Protein AF-A0AAD9NNZ4-F1 (afdb_monomer_lite)

Structure (mmCIF, N/CA/C/O backbone):
data_AF-A0AAD9NNZ4-F1
#
_entry.id   AF-A0AAD9NNZ4-F1
#
loop_
_atom_site.group_PDB
_atom_site.id
_atom_site.type_symbol
_atom_site.label_atom_id
_atom_site.label_alt_id
_atom_site.label_comp_id
_atom_site.label_asym_id
_atom_site.label_entity_id
_atom_site.label_seq_id
_atom_site.pdbx_PDB_ins_code
_atom_site.Cartn_x
_atom_site.Cartn_y
_atom_site.Cartn_z
_atom_site.occupancy
_atom_site.B_iso_or_equiv
_atom_site.auth_seq_id
_atom_site.auth_comp_id
_atom_site.auth_asym_id
_atom_site.auth_atom_id
_atom_site.pdbx_PDB_model_num
ATOM 1 N N . MET A 1 1 ? 8.652 -40.054 -2.985 1.00 73.12 1 MET A N 1
ATOM 2 C CA . MET A 1 1 ? 7.452 -39.211 -3.196 1.00 73.12 1 MET A CA 1
ATOM 3 C C . MET A 1 1 ? 6.919 -38.645 -1.887 1.00 73.12 1 MET A C 1
ATOM 5 O O . MET A 1 1 ? 6.799 -37.435 -1.815 1.00 73.12 1 MET A O 1
ATOM 9 N N . ALA A 1 2 ? 6.663 -39.462 -0.856 1.00 79.94 2 ALA A N 1
ATOM 10 C CA . ALA A 1 2 ? 6.171 -38.966 0.438 1.00 79.94 2 ALA A CA 1
ATOM 11 C C . ALA A 1 2 ? 7.120 -37.958 1.122 1.00 79.94 2 ALA A C 1
ATOM 13 O O . ALA A 1 2 ? 6.659 -36.934 1.601 1.00 79.94 2 ALA A O 1
ATOM 14 N N . THR A 1 3 ? 8.437 -38.193 1.089 1.00 86.19 3 THR A N 1
ATOM 15 C CA . THR A 1 3 ? 9.443 -37.267 1.647 1.00 86.19 3 THR A CA 1
ATOM 16 C C . THR A 1 3 ? 9.441 -35.908 0.945 1.00 86.19 3 THR A C 1
ATOM 18 O O . THR A 1 3 ? 9.305 -34.889 1.598 1.00 86.19 3 THR A O 1
ATOM 21 N N . ILE A 1 4 ? 9.447 -35.899 -0.393 1.00 87.94 4 ILE A N 1
ATOM 22 C CA . ILE A 1 4 ? 9.375 -34.669 -1.203 1.00 87.94 4 ILE A CA 1
ATOM 23 C C . ILE A 1 4 ? 8.093 -33.881 -0.902 1.00 87.94 4 ILE A C 1
ATOM 25 O O . ILE A 1 4 ? 8.125 -32.659 -0.824 1.00 87.94 4 ILE A O 1
ATOM 29 N N . PHE A 1 5 ? 6.959 -34.567 -0.738 1.00 89.69 5 PHE A N 1
ATOM 30 C CA . PHE A 1 5 ? 5.699 -33.907 -0.399 1.00 89.69 5 PHE A CA 1
ATOM 31 C C . PHE A 1 5 ? 5.761 -33.238 0.980 1.00 89.69 5 PHE A C 1
ATOM 33 O O . PHE A 1 5 ? 5.349 -32.088 1.117 1.00 89.69 5 PHE A O 1
ATOM 40 N N . VAL A 1 6 ? 6.322 -33.931 1.974 1.00 90.94 6 VAL A N 1
ATOM 41 C CA . VAL A 1 6 ? 6.520 -33.400 3.329 1.00 90.94 6 VAL A CA 1
ATOM 42 C C . VAL A 1 6 ? 7.467 -32.194 3.308 1.00 90.94 6 VAL A C 1
ATOM 44 O O . VAL A 1 6 ? 7.123 -31.153 3.860 1.00 90.94 6 VAL A O 1
ATOM 47 N N . ASP A 1 7 ? 8.588 -32.269 2.588 1.00 89.31 7 ASP A N 1
ATOM 48 C CA . ASP A 1 7 ? 9.547 -31.159 2.465 1.00 89.31 7 ASP A CA 1
ATOM 49 C C . ASP A 1 7 ? 8.919 -29.917 1.806 1.00 89.31 7 ASP A C 1
ATOM 51 O O . ASP A 1 7 ? 9.112 -28.781 2.256 1.00 89.31 7 ASP A O 1
ATOM 55 N N . VAL A 1 8 ? 8.115 -30.119 0.754 1.00 90.25 8 VAL A N 1
ATOM 56 C CA . VAL A 1 8 ? 7.365 -29.036 0.096 1.00 90.25 8 VAL A CA 1
ATOM 57 C C . VAL A 1 8 ? 6.343 -28.432 1.055 1.00 90.25 8 VAL A C 1
ATOM 59 O O . VAL A 1 8 ? 6.230 -27.209 1.131 1.00 90.25 8 VAL A O 1
ATOM 62 N N . GLN A 1 9 ? 5.629 -29.261 1.816 1.00 91.88 9 GLN A N 1
ATOM 63 C CA . GLN A 1 9 ? 4.652 -28.793 2.794 1.00 91.88 9 GLN A CA 1
ATOM 64 C C . GLN A 1 9 ? 5.307 -27.959 3.903 1.00 91.88 9 GLN A C 1
ATOM 66 O O . GLN A 1 9 ? 4.788 -26.889 4.225 1.00 91.88 9 GLN A O 1
ATOM 71 N N . HIS A 1 10 ? 6.447 -28.396 4.445 1.00 90.44 10 HIS A N 1
ATOM 72 C CA . HIS A 1 10 ? 7.208 -27.623 5.432 1.00 90.44 10 HIS A CA 1
ATOM 73 C C . HIS A 1 10 ? 7.656 -26.278 4.858 1.00 90.44 10 HIS A C 1
ATOM 75 O O . HIS A 1 10 ? 7.363 -25.236 5.436 1.00 90.44 10 HIS A O 1
ATOM 81 N N . THR A 1 11 ? 8.227 -26.281 3.651 1.00 88.62 11 THR A N 1
ATOM 82 C CA . THR A 1 11 ? 8.656 -25.044 2.982 1.00 88.62 11 THR A CA 1
ATOM 83 C C . THR A 1 11 ? 7.485 -24.076 2.762 1.00 88.62 11 THR A C 1
ATOM 85 O O . THR A 1 11 ? 7.602 -22.875 3.004 1.00 88.62 11 THR A O 1
ATOM 88 N N . CYS A 1 12 ? 6.331 -24.577 2.309 1.00 90.44 12 CYS A N 1
ATOM 89 C CA . CYS A 1 12 ? 5.128 -23.763 2.129 1.00 90.44 12 CYS A CA 1
ATOM 90 C C . CYS A 1 12 ? 4.601 -23.208 3.458 1.00 90.44 12 CYS A C 1
ATOM 92 O O . CYS A 1 12 ? 4.191 -22.047 3.502 1.00 90.44 12 CYS A O 1
ATOM 94 N N . SER A 1 13 ? 4.631 -24.013 4.522 1.00 92.19 13 SER A N 1
ATOM 95 C CA . SER A 1 13 ? 4.259 -23.595 5.875 1.00 92.19 13 SER A CA 1
ATOM 96 C C . SER A 1 13 ? 5.155 -22.455 6.361 1.00 92.19 13 SER A C 1
ATOM 98 O O . SER A 1 13 ? 4.642 -21.415 6.769 1.00 92.19 13 SER A O 1
ATOM 100 N N . ASP A 1 14 ? 6.475 -22.585 6.235 1.00 89.62 14 ASP A N 1
ATOM 101 C CA . ASP A 1 14 ? 7.428 -21.567 6.694 1.00 89.62 14 ASP A CA 1
ATOM 102 C C . ASP A 1 14 ? 7.249 -20.240 5.943 1.00 89.62 14 ASP A C 1
ATOM 104 O O . ASP A 1 14 ? 7.234 -19.161 6.545 1.00 89.62 14 ASP A O 1
ATOM 108 N N . ILE A 1 15 ? 7.011 -20.308 4.627 1.00 90.75 15 ILE A N 1
ATOM 109 C CA . ILE A 1 15 ? 6.690 -19.132 3.806 1.00 90.75 15 ILE A CA 1
ATOM 110 C C . ILE A 1 15 ? 5.378 -18.486 4.268 1.00 90.75 15 ILE A C 1
ATOM 112 O O . ILE A 1 15 ? 5.309 -17.259 4.382 1.00 90.75 15 ILE A O 1
ATOM 116 N N . ALA A 1 16 ? 4.340 -19.283 4.532 1.00 92.31 16 ALA A N 1
ATOM 117 C CA . ALA A 1 16 ? 3.042 -18.780 4.972 1.00 92.31 16 ALA A CA 1
ATOM 118 C C . ALA A 1 16 ? 3.137 -18.105 6.347 1.00 92.31 16 ALA A C 1
ATOM 120 O O . ALA A 1 16 ? 2.604 -17.007 6.538 1.00 92.31 16 ALA A O 1
ATOM 121 N N . TRP A 1 17 ? 3.872 -18.706 7.282 1.00 93.12 17 TRP A N 1
ATOM 122 C CA . TRP A 1 17 ? 4.124 -18.118 8.591 1.00 93.12 17 TRP A CA 1
ATOM 123 C C . TRP A 1 17 ? 4.924 -16.822 8.497 1.00 93.12 17 TRP A C 1
ATOM 125 O O . TRP A 1 17 ? 4.563 -15.840 9.148 1.00 93.12 17 TRP A O 1
ATOM 135 N N . ARG A 1 18 ? 5.955 -16.770 7.645 1.00 92.19 18 ARG A N 1
ATOM 136 C CA . ARG A 1 18 ? 6.729 -15.543 7.432 1.00 92.19 18 ARG A CA 1
ATOM 137 C C . ARG A 1 18 ? 5.891 -14.436 6.794 1.00 92.19 18 ARG A C 1
ATOM 139 O O . ARG A 1 18 ? 5.959 -13.289 7.232 1.00 92.19 18 ARG A O 1
ATOM 146 N N . PHE A 1 19 ? 5.084 -14.762 5.786 1.00 93.06 19 PHE A N 1
ATOM 147 C CA . PHE A 1 19 ? 4.153 -13.809 5.178 1.00 93.06 19 PHE A CA 1
ATOM 148 C C . PHE A 1 19 ? 3.167 -13.266 6.222 1.00 93.06 19 PHE A C 1
ATOM 150 O O . PHE A 1 19 ? 2.979 -12.053 6.336 1.00 93.06 19 PHE A O 1
ATOM 157 N N . THR A 1 20 ? 2.613 -14.155 7.048 1.00 92.75 20 THR A N 1
ATOM 158 C CA . THR A 1 20 ? 1.708 -13.788 8.141 1.00 92.75 20 THR A CA 1
ATOM 159 C C . THR A 1 20 ? 2.413 -12.873 9.135 1.00 92.75 20 THR A C 1
ATOM 161 O O . THR A 1 20 ? 1.897 -11.803 9.426 1.00 92.75 20 THR A O 1
ATOM 164 N N . GLN A 1 21 ? 3.629 -13.198 9.576 1.00 91.88 21 GLN A N 1
ATOM 165 C CA . GLN A 1 21 ? 4.413 -12.367 10.496 1.00 91.88 21 GLN A CA 1
ATOM 166 C C . GLN A 1 21 ? 4.603 -10.925 9.995 1.00 91.88 21 GLN A C 1
ATOM 168 O O . GLN A 1 21 ? 4.554 -9.983 10.784 1.00 91.88 21 GLN A O 1
ATOM 173 N N . VAL A 1 22 ? 4.822 -10.739 8.690 1.00 91.06 22 VAL A N 1
ATOM 174 C CA . VAL A 1 22 ? 5.043 -9.410 8.094 1.00 91.06 22 VAL A CA 1
ATOM 175 C C . VAL A 1 22 ? 3.749 -8.589 8.008 1.00 91.06 22 VAL A C 1
ATOM 177 O O . VAL A 1 22 ? 3.792 -7.364 8.147 1.00 91.06 22 VAL A O 1
ATOM 180 N N . HIS A 1 23 ? 2.603 -9.234 7.781 1.00 91.81 23 HIS A N 1
ATOM 181 C CA . HIS A 1 23 ? 1.333 -8.547 7.518 1.00 91.81 23 HIS A CA 1
ATOM 182 C C . HIS A 1 23 ? 0.349 -8.541 8.697 1.00 91.81 23 HIS A C 1
ATOM 184 O O . HIS A 1 23 ? -0.548 -7.695 8.706 1.00 91.81 23 HIS A O 1
ATOM 190 N N . ILE A 1 24 ? 0.520 -9.421 9.691 1.00 92.06 24 ILE A N 1
ATOM 191 C CA . ILE A 1 24 ? -0.474 -9.679 10.744 1.00 92.06 24 ILE A CA 1
ATOM 192 C C . ILE A 1 24 ? -0.858 -8.416 11.506 1.00 92.06 24 ILE A C 1
ATOM 194 O O . ILE A 1 24 ? -2.040 -8.130 11.635 1.00 92.06 24 ILE A O 1
ATOM 198 N N . HIS A 1 25 ? 0.120 -7.604 11.904 1.00 90.94 25 HIS A N 1
ATOM 199 C CA . HIS A 1 25 ? -0.129 -6.383 12.662 1.00 90.94 25 HIS A CA 1
ATOM 200 C C . HIS A 1 25 ? -1.050 -5.406 11.907 1.00 90.94 25 HIS A C 1
ATOM 202 O O . HIS A 1 25 ? -2.054 -4.944 12.437 1.00 90.94 25 HIS A O 1
ATOM 208 N N . LYS A 1 26 ? -0.776 -5.162 10.616 1.00 91.06 26 LYS A N 1
ATOM 209 C CA . LYS A 1 26 ? -1.586 -4.264 9.770 1.00 91.06 26 LYS A CA 1
ATOM 210 C C . LYS A 1 26 ? -3.009 -4.788 9.587 1.00 91.06 26 LYS A C 1
ATOM 212 O O . LYS A 1 26 ? -3.953 -4.007 9.587 1.00 91.06 26 LYS A O 1
ATOM 217 N N . VAL A 1 27 ? -3.151 -6.103 9.409 1.00 91.50 27 VAL A N 1
ATOM 218 C CA . VAL A 1 27 ? -4.454 -6.760 9.235 1.00 91.50 27 VAL A CA 1
ATOM 219 C C . VAL A 1 27 ? -5.267 -6.688 10.526 1.00 91.50 27 VAL A C 1
ATOM 221 O O . VAL A 1 27 ? -6.436 -6.317 10.481 1.00 91.50 27 VAL A O 1
ATOM 224 N N . VAL A 1 28 ? -4.651 -6.983 11.672 1.00 92.06 28 VAL A N 1
ATOM 225 C CA . VAL A 1 28 ? -5.314 -6.946 12.982 1.00 92.06 28 VAL A CA 1
ATOM 226 C C . VAL A 1 28 ? -5.743 -5.526 13.335 1.00 92.06 28 VAL A C 1
ATOM 228 O O . VAL A 1 28 ? -6.892 -5.338 13.724 1.00 92.06 28 VAL A O 1
ATOM 231 N N . MET A 1 29 ? -4.893 -4.520 13.112 1.00 89.38 29 MET A N 1
ATOM 232 C CA . MET A 1 29 ? -5.247 -3.120 13.377 1.00 89.38 29 MET A CA 1
ATOM 233 C C . MET A 1 29 ? -6.333 -2.589 12.437 1.00 89.38 29 MET A C 1
ATOM 235 O O . MET A 1 29 ? -7.236 -1.884 12.887 1.00 89.38 29 MET A O 1
ATOM 239 N N . LEU A 1 30 ? -6.319 -2.989 11.160 1.00 89.31 30 LEU A N 1
ATOM 240 C CA . LEU A 1 30 ? -7.395 -2.674 10.217 1.00 89.31 30 LEU A CA 1
ATOM 241 C C . LEU A 1 30 ? -8.731 -3.290 10.661 1.00 89.31 30 LEU A C 1
ATOM 243 O O . LEU A 1 30 ? -9.750 -2.602 10.670 1.00 89.31 30 LEU A O 1
ATOM 247 N N . ILE A 1 31 ? -8.735 -4.570 11.046 1.00 88.06 31 ILE A N 1
ATOM 248 C CA . ILE A 1 31 ? -9.945 -5.260 11.518 1.00 88.06 31 ILE A CA 1
ATOM 249 C C . ILE A 1 31 ? -10.433 -4.646 12.833 1.00 88.06 31 ILE A C 1
ATOM 251 O O . ILE A 1 31 ? -11.621 -4.365 12.957 1.00 88.06 31 ILE A O 1
ATOM 255 N N . ALA A 1 32 ? -9.539 -4.378 13.787 1.00 87.81 32 ALA A N 1
ATOM 256 C CA . ALA A 1 32 ? -9.884 -3.737 15.053 1.00 87.81 32 ALA A CA 1
ATOM 257 C C . ALA A 1 32 ? -10.505 -2.350 14.830 1.00 87.81 32 ALA A C 1
ATOM 259 O O . ALA A 1 32 ? -11.542 -2.043 15.417 1.00 87.81 32 ALA A O 1
ATOM 260 N N . PHE A 1 33 ? -9.932 -1.542 13.930 1.00 86.94 33 PHE A N 1
ATOM 261 C CA . PHE A 1 33 ? -10.510 -0.258 13.539 1.00 86.94 33 PHE A CA 1
ATOM 262 C C . PHE A 1 33 ? -11.911 -0.427 12.941 1.00 86.94 33 PHE A C 1
ATOM 264 O O . PHE A 1 33 ? -12.831 0.253 13.378 1.00 86.94 33 PHE A O 1
ATOM 271 N N . ILE A 1 34 ? -12.108 -1.354 11.996 1.00 83.12 34 ILE A N 1
ATOM 272 C CA . ILE A 1 34 ? -13.428 -1.638 11.403 1.00 83.12 34 ILE A CA 1
ATOM 273 C C . ILE A 1 34 ? -14.435 -2.038 12.484 1.00 83.12 34 ILE A C 1
ATOM 275 O O . ILE A 1 34 ? -15.536 -1.499 12.529 1.00 83.12 34 ILE A O 1
ATOM 279 N N . CYS A 1 35 ? -14.064 -2.958 13.370 1.00 82.44 35 CYS A N 1
ATOM 280 C CA . CYS A 1 35 ? -14.924 -3.440 14.443 1.00 82.44 35 CYS A CA 1
ATOM 281 C C . CYS A 1 35 ? -15.349 -2.310 15.392 1.00 82.44 35 CYS A C 1
ATOM 283 O O . CYS A 1 35 ? -16.544 -2.126 15.614 1.00 82.44 35 CYS A O 1
ATOM 285 N N . PHE A 1 36 ? -14.402 -1.511 15.890 1.00 81.25 36 PHE A N 1
ATOM 286 C CA . PHE A 1 36 ? -14.700 -0.445 16.852 1.00 81.25 36 PHE A CA 1
ATOM 287 C C . PHE A 1 36 ? -15.309 0.804 16.228 1.00 81.25 36 PHE A C 1
ATOM 289 O O . PHE A 1 36 ? -16.126 1.459 16.863 1.00 81.25 36 PHE A O 1
ATOM 296 N N . ALA A 1 37 ? -14.924 1.157 15.004 1.00 76.31 37 ALA A N 1
ATOM 297 C CA . ALA A 1 37 ? -15.468 2.334 14.346 1.00 76.31 37 ALA A CA 1
ATOM 298 C C . ALA A 1 37 ? -16.854 2.059 13.755 1.00 76.31 37 ALA A C 1
ATOM 300 O O . ALA A 1 37 ? -17.708 2.927 13.849 1.00 76.31 37 ALA A O 1
ATOM 301 N N . ILE A 1 38 ? -17.093 0.889 13.144 1.00 73.50 38 ILE A N 1
ATOM 302 C CA . ILE A 1 38 ? -18.301 0.650 12.332 1.00 73.50 38 ILE A CA 1
ATOM 303 C C . ILE A 1 38 ? -19.392 -0.091 13.101 1.00 73.50 38 ILE A C 1
ATOM 305 O O . ILE A 1 38 ? -20.563 0.263 12.971 1.00 73.50 38 ILE A O 1
ATOM 309 N N . TYR A 1 39 ? -19.041 -1.126 13.865 1.00 73.31 39 TYR A N 1
ATOM 310 C CA . TYR A 1 39 ? -20.052 -2.000 14.469 1.00 73.31 39 TYR A CA 1
ATOM 311 C C . TYR A 1 39 ? -20.549 -1.488 15.820 1.00 73.31 39 TYR A C 1
ATOM 313 O O . TYR A 1 39 ? -21.708 -1.711 16.159 1.00 73.31 39 TYR A O 1
ATOM 321 N N . GLU A 1 40 ? -19.706 -0.783 16.575 1.00 67.94 40 GLU A N 1
ATOM 322 C CA . GLU A 1 40 ? -20.040 -0.336 17.927 1.00 67.94 40 GLU A CA 1
ATOM 323 C C . GLU A 1 40 ? -19.592 1.095 18.194 1.00 67.94 40 GLU A C 1
ATOM 325 O O . GLU A 1 40 ? -18.518 1.349 18.737 1.00 67.94 40 GLU A O 1
ATOM 330 N N . VAL A 1 41 ? -20.454 2.059 17.874 1.00 70.19 41 VAL A N 1
ATOM 331 C CA . VAL A 1 41 ? -20.188 3.450 18.247 1.00 70.19 41 VAL A CA 1
ATOM 332 C C . VAL A 1 41 ? -20.532 3.650 19.713 1.00 70.19 41 VAL A C 1
ATOM 334 O O . VAL A 1 41 ? -21.689 3.822 20.092 1.00 70.19 41 VAL A O 1
ATOM 337 N N . SER A 1 42 ? -19.503 3.655 20.549 1.00 74.06 42 SER A N 1
ATOM 338 C CA . SER A 1 42 ? -19.597 4.107 21.930 1.00 74.06 42 SER A CA 1
ATOM 339 C C . SER A 1 42 ? -18.480 5.103 22.218 1.00 74.06 42 SER A C 1
ATOM 341 O O . SER A 1 42 ? -17.424 5.076 21.585 1.00 74.06 42 SER A O 1
ATOM 343 N N . ALA A 1 43 ? -18.687 5.966 23.215 1.00 72.62 43 ALA A N 1
ATOM 344 C CA . ALA A 1 43 ? -17.671 6.931 23.626 1.00 72.62 43 ALA A CA 1
ATOM 345 C C . ALA A 1 43 ? -16.333 6.256 23.988 1.00 72.62 43 ALA A C 1
ATOM 347 O O . ALA A 1 43 ? -15.273 6.835 23.759 1.00 72.62 43 ALA A O 1
ATOM 348 N N . SER A 1 44 ? -16.361 5.022 24.511 1.00 77.31 44 SER A N 1
ATOM 349 C CA . SER A 1 44 ? -15.145 4.261 24.804 1.00 77.31 44 SER A CA 1
ATOM 350 C C . SER A 1 44 ? -14.475 3.741 23.525 1.00 77.31 44 SER A C 1
ATOM 352 O O . SER A 1 44 ? -13.254 3.854 23.399 1.00 77.31 44 SER A O 1
ATOM 354 N N . HIS A 1 45 ? -15.237 3.260 22.536 1.00 79.12 45 HIS A N 1
ATOM 355 C CA . HIS A 1 45 ? -14.680 2.829 21.248 1.00 79.12 45 HIS A CA 1
ATOM 356 C C . HIS A 1 45 ? -14.079 3.995 20.441 1.00 79.12 45 HIS A C 1
ATOM 358 O O . HIS A 1 45 ? -13.038 3.837 19.804 1.00 79.12 45 HIS A O 1
ATOM 364 N N . THR A 1 46 ? -14.638 5.205 20.537 1.00 78.19 46 THR A N 1
ATOM 365 C CA . THR A 1 46 ? -14.042 6.395 19.902 1.00 78.19 46 THR A CA 1
ATOM 366 C C . THR A 1 46 ? -12.642 6.704 20.448 1.00 78.19 46 THR A C 1
ATOM 368 O O . THR A 1 46 ? -11.754 7.085 19.685 1.00 78.19 46 THR A O 1
ATOM 371 N N . VAL A 1 47 ? -12.406 6.497 21.750 1.00 81.00 47 VAL A N 1
ATOM 372 C CA . VAL A 1 47 ? -11.085 6.716 22.366 1.00 81.00 47 VAL A CA 1
ATOM 373 C C . VAL A 1 47 ? -10.052 5.728 21.825 1.00 81.00 47 VAL A C 1
ATOM 375 O O . VAL A 1 47 ? -8.946 6.147 21.483 1.00 81.00 47 VAL A O 1
ATOM 378 N N . ILE A 1 48 ? -10.389 4.439 21.696 1.00 81.50 48 ILE A N 1
ATOM 379 C CA . ILE A 1 48 ? -9.430 3.457 21.162 1.00 81.50 48 ILE A CA 1
ATOM 380 C C . ILE A 1 48 ? -9.154 3.690 19.676 1.00 81.50 48 ILE A C 1
ATOM 382 O O . ILE A 1 48 ? -8.002 3.615 19.256 1.00 81.50 48 ILE A O 1
ATOM 386 N N . VAL A 1 49 ? -10.169 4.070 18.896 1.00 82.12 49 VAL A N 1
ATOM 387 C CA . VAL A 1 49 ? -9.997 4.456 17.489 1.00 82.12 49 VAL A CA 1
ATOM 388 C C . VAL A 1 49 ? -9.047 5.650 17.364 1.00 82.12 49 VAL A C 1
ATOM 390 O O . VAL A 1 49 ? -8.140 5.629 16.532 1.00 82.12 49 VAL A O 1
ATOM 393 N N . LEU A 1 50 ? -9.183 6.655 18.233 1.00 81.44 50 LEU A N 1
ATOM 394 C CA . LEU A 1 50 ? -8.272 7.797 18.268 1.00 81.44 50 LEU A CA 1
ATOM 395 C C . LEU A 1 50 ? -6.832 7.369 18.589 1.00 81.44 50 LEU A C 1
ATOM 397 O O . LEU A 1 50 ? -5.897 7.836 17.939 1.00 81.44 50 LEU A O 1
ATOM 401 N N . VAL A 1 51 ? -6.647 6.464 19.556 1.00 83.12 51 VAL A N 1
ATOM 402 C CA . VAL A 1 51 ? -5.324 5.921 19.906 1.00 83.12 51 VAL A CA 1
ATOM 403 C C . VAL A 1 51 ? -4.706 5.171 18.723 1.00 83.12 51 VAL A C 1
ATOM 405 O O . VAL A 1 51 ? -3.543 5.411 18.394 1.00 83.12 51 VAL A O 1
ATOM 408 N N . LEU A 1 52 ? -5.481 4.322 18.043 1.00 82.62 52 LEU A N 1
ATOM 409 C CA . LEU A 1 52 ? -5.040 3.597 16.848 1.00 82.62 52 LEU A CA 1
ATOM 410 C C . LEU A 1 52 ? -4.592 4.563 15.741 1.00 82.62 52 LEU A C 1
ATOM 412 O O . LEU A 1 52 ? -3.502 4.430 15.191 1.00 82.62 52 LEU A O 1
ATOM 416 N N . VAL A 1 53 ? -5.391 5.583 15.441 1.00 80.94 53 VAL A N 1
ATOM 417 C CA . VAL A 1 53 ? -5.085 6.540 14.367 1.00 80.94 53 VAL A CA 1
ATOM 418 C C . VAL A 1 53 ? -3.875 7.420 14.697 1.00 80.94 53 VAL A C 1
ATOM 420 O O . VAL A 1 53 ? -3.022 7.641 13.836 1.00 80.94 53 VAL A O 1
ATOM 423 N N . LEU A 1 54 ? -3.783 7.924 15.931 1.00 82.12 54 LEU A N 1
ATOM 424 C CA . LEU A 1 54 ? -2.735 8.865 16.341 1.00 82.12 54 LEU A CA 1
ATOM 425 C C . LEU A 1 54 ? -1.376 8.209 16.576 1.00 82.12 54 LEU A C 1
ATOM 427 O O . LEU A 1 54 ? -0.349 8.844 16.333 1.00 82.12 54 LEU A O 1
ATOM 431 N N . PHE A 1 55 ? -1.358 6.980 17.093 1.00 83.50 55 PHE A N 1
ATOM 432 C CA . PHE A 1 55 ? -0.130 6.358 17.585 1.00 83.50 55 PHE A CA 1
ATOM 433 C C . PHE A 1 55 ? 0.313 5.152 16.756 1.00 83.50 55 PHE A C 1
ATOM 435 O O . PHE A 1 55 ? 1.510 5.021 16.502 1.00 83.50 55 PHE A O 1
ATOM 442 N N . ASP A 1 56 ? -0.608 4.297 16.304 1.00 83.00 56 ASP A N 1
ATOM 443 C CA . ASP A 1 56 ? -0.255 3.044 15.620 1.00 83.00 56 ASP A CA 1
ATOM 444 C C . ASP A 1 56 ? 0.290 3.268 14.202 1.00 83.00 56 ASP A C 1
ATOM 446 O O . ASP A 1 56 ? 1.355 2.770 13.821 1.00 83.00 56 ASP A O 1
ATOM 450 N N . LEU A 1 57 ? -0.432 4.073 13.421 1.00 81.56 57 LEU A N 1
ATOM 451 C CA . LEU A 1 57 ? -0.126 4.302 12.012 1.00 81.56 57 LEU A CA 1
ATOM 452 C C . LEU A 1 57 ? 1.159 5.121 11.787 1.00 81.56 57 LEU A C 1
ATOM 454 O O . LEU A 1 57 ? 1.99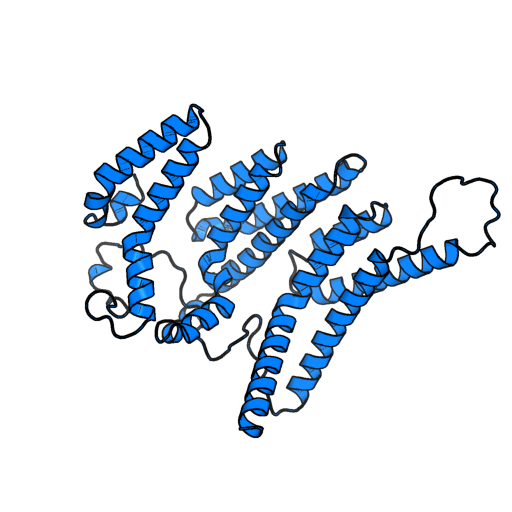0 4.683 10.985 1.00 81.56 57 LEU A O 1
ATOM 458 N N . PRO A 1 58 ? 1.370 6.286 12.436 1.00 81.25 58 PRO A N 1
ATOM 459 C CA . PRO A 1 58 ? 2.545 7.112 12.154 1.00 81.25 58 PRO A CA 1
ATOM 460 C C . PRO A 1 58 ? 3.832 6.598 12.818 1.00 81.25 58 PRO A C 1
ATOM 462 O O . PRO A 1 58 ? 4.920 6.829 12.285 1.00 81.25 58 PRO A O 1
ATOM 465 N N . PHE A 1 59 ? 3.747 5.896 13.955 1.00 84.25 59 PHE A N 1
ATOM 466 C CA . PHE A 1 59 ? 4.922 5.506 14.743 1.00 84.25 59 PHE A CA 1
ATOM 467 C C . PHE A 1 59 ? 5.128 3.989 14.775 1.00 84.25 59 PHE A C 1
ATOM 469 O O . PHE A 1 59 ? 4.757 3.302 15.725 1.00 84.25 59 PHE A O 1
ATOM 476 N N . HIS A 1 60 ? 5.861 3.467 13.787 1.00 81.06 60 HIS A N 1
ATOM 477 C CA . HIS A 1 60 ? 6.155 2.029 13.673 1.00 81.06 60 HIS A CA 1
ATOM 478 C C . HIS A 1 60 ? 6.871 1.432 14.906 1.00 81.06 60 HIS A C 1
ATOM 480 O O . HIS A 1 60 ? 6.771 0.238 15.183 1.00 81.06 60 HIS A O 1
ATOM 486 N N . HIS A 1 61 ? 7.606 2.242 15.672 1.00 83.94 61 HIS A N 1
ATOM 487 C CA . HIS A 1 61 ? 8.257 1.784 16.904 1.00 83.94 61 HIS A CA 1
ATOM 488 C C . HIS A 1 61 ? 7.265 1.497 18.037 1.00 83.94 61 HIS A C 1
ATOM 490 O O . HIS A 1 61 ? 7.551 0.660 18.892 1.00 83.94 61 HIS A O 1
ATOM 496 N N . LEU A 1 62 ? 6.116 2.176 18.042 1.00 84.38 62 LEU A N 1
ATOM 497 C CA . LEU A 1 62 ? 5.128 2.091 19.113 1.00 84.38 62 LEU A CA 1
ATOM 498 C C . LEU A 1 62 ? 4.043 1.039 18.841 1.00 84.38 62 LEU A C 1
ATOM 500 O O . LEU A 1 62 ? 3.368 0.618 19.770 1.00 84.38 62 LEU A O 1
ATOM 504 N N . GLN A 1 63 ? 3.946 0.540 17.608 1.00 86.19 63 GLN A N 1
ATOM 505 C CA . GLN A 1 63 ? 2.974 -0.464 17.153 1.00 86.19 63 GLN A CA 1
ATOM 506 C C . GLN A 1 63 ? 2.787 -1.661 18.097 1.00 86.19 63 GLN A C 1
ATOM 508 O O . GLN A 1 63 ? 1.666 -2.030 18.442 1.00 86.19 63 GLN A O 1
ATOM 513 N N . ARG A 1 64 ? 3.884 -2.240 18.609 1.00 85.50 64 ARG A N 1
ATOM 514 C CA . ARG A 1 64 ? 3.796 -3.353 19.576 1.00 85.50 64 ARG A CA 1
ATOM 515 C C . ARG A 1 64 ? 3.139 -2.930 20.889 1.00 85.50 64 ARG A C 1
ATOM 517 O O . ARG A 1 64 ? 2.319 -3.661 21.431 1.00 85.50 64 ARG A O 1
ATOM 524 N N . ALA A 1 65 ? 3.494 -1.751 21.401 1.00 88.19 65 ALA A N 1
ATOM 525 C CA . ALA A 1 65 ? 2.883 -1.222 22.614 1.00 88.19 65 ALA A CA 1
ATOM 526 C C . ALA A 1 65 ? 1.396 -0.926 22.384 1.00 88.19 65 ALA A C 1
ATOM 528 O O . ALA A 1 65 ? 0.577 -1.245 23.243 1.00 88.19 65 ALA A O 1
ATOM 529 N N . THR A 1 66 ? 1.036 -0.397 21.212 1.00 86.00 66 THR A N 1
ATOM 530 C CA . THR A 1 66 ? -0.358 -0.126 20.850 1.00 86.00 66 THR A CA 1
ATOM 531 C C . THR A 1 66 ? -1.200 -1.401 20.797 1.00 86.00 66 THR A C 1
ATOM 533 O O . THR A 1 66 ? -2.310 -1.394 21.326 1.00 86.00 66 THR A O 1
ATOM 536 N N . SER A 1 67 ? -0.674 -2.512 20.265 1.00 89.31 67 SER A N 1
ATOM 537 C CA . SER A 1 67 ? -1.367 -3.815 20.298 1.00 89.31 67 SER A CA 1
ATOM 538 C C . SER A 1 67 ? -1.640 -4.287 21.733 1.00 89.31 67 SER A C 1
ATOM 540 O O . SER A 1 67 ? -2.772 -4.645 22.064 1.00 89.31 67 SER A O 1
ATOM 542 N N . HIS A 1 68 ? -0.666 -4.169 22.643 1.00 90.56 68 HIS A N 1
ATOM 543 C CA . HIS A 1 68 ? -0.882 -4.499 24.059 1.00 90.56 68 HIS A CA 1
ATOM 544 C C . HIS A 1 68 ? -1.902 -3.580 24.746 1.00 90.56 68 HIS A C 1
ATOM 546 O O . HIS A 1 68 ? -2.734 -4.058 25.518 1.00 90.56 68 HIS A O 1
ATOM 552 N N . VAL A 1 69 ? -1.874 -2.275 24.457 1.00 90.38 69 VAL A N 1
ATOM 553 C CA . VAL A 1 69 ? -2.871 -1.322 24.972 1.00 90.38 69 VAL A CA 1
ATOM 554 C C . VAL A 1 69 ? -4.271 -1.684 24.470 1.00 90.38 69 VAL A C 1
ATOM 556 O O . VAL A 1 69 ? -5.207 -1.714 25.269 1.00 90.38 69 VAL A O 1
ATOM 559 N N . CYS A 1 70 ? -4.415 -2.033 23.188 1.00 88.94 70 CYS A N 1
ATOM 560 C CA . CYS A 1 70 ? -5.684 -2.493 22.620 1.00 88.94 70 CYS A CA 1
ATOM 561 C C . CYS A 1 70 ? -6.173 -3.776 23.295 1.00 88.94 70 CYS A C 1
ATOM 563 O O . CYS A 1 70 ? -7.337 -3.854 23.678 1.00 88.94 70 CYS A O 1
ATOM 565 N N . LEU A 1 71 ? -5.286 -4.750 23.515 1.00 91.06 71 LEU A N 1
ATOM 566 C CA . LEU A 1 71 ? -5.622 -6.003 24.191 1.00 91.06 71 LEU A CA 1
ATOM 567 C C . LEU A 1 71 ? -6.179 -5.763 25.603 1.00 91.06 71 LEU A C 1
ATOM 569 O O . LEU A 1 71 ? -7.227 -6.309 25.956 1.00 91.06 71 LEU A O 1
ATOM 573 N N . ILE A 1 72 ? -5.502 -4.930 26.400 1.00 92.31 72 ILE A N 1
ATOM 574 C CA . ILE A 1 72 ? -5.937 -4.583 27.763 1.00 92.31 72 ILE A CA 1
ATOM 575 C C . ILE A 1 72 ? -7.287 -3.865 27.719 1.00 92.31 72 ILE A C 1
ATOM 577 O O . ILE A 1 72 ? -8.191 -4.195 28.490 1.00 92.31 72 ILE A O 1
ATOM 581 N N . PHE A 1 73 ? -7.445 -2.919 26.794 1.00 90.25 73 PHE A N 1
ATOM 582 C CA . PHE A 1 73 ? -8.669 -2.142 26.654 1.00 90.25 73 PHE A CA 1
ATOM 583 C C . PHE A 1 73 ? -9.873 -3.030 26.305 1.00 90.25 73 PHE A C 1
ATOM 585 O O . PHE A 1 73 ? -10.867 -3.030 27.033 1.00 90.25 73 PHE A O 1
ATOM 592 N N . VAL A 1 74 ? -9.762 -3.861 25.267 1.00 88.56 74 VAL A N 1
ATOM 593 C CA . VAL A 1 74 ? -10.826 -4.792 24.845 1.00 88.56 74 VAL A CA 1
ATOM 594 C C . VAL A 1 74 ? -11.175 -5.777 25.956 1.00 88.56 74 VAL A C 1
ATOM 596 O O . VAL A 1 74 ? -12.351 -5.998 26.240 1.00 88.56 74 VAL A O 1
ATOM 599 N N . SER A 1 75 ? -10.167 -6.306 26.653 1.00 90.25 75 SER A N 1
ATOM 600 C CA . SER A 1 75 ? -10.384 -7.207 27.792 1.00 90.25 75 SER A CA 1
ATOM 601 C C . SER A 1 75 ? -11.184 -6.529 28.908 1.00 90.25 75 SER A C 1
ATOM 603 O O . SER A 1 75 ? -12.102 -7.129 29.470 1.00 90.25 75 SER A O 1
ATOM 605 N N . SER A 1 76 ? -10.882 -5.262 29.209 1.00 89.06 76 SER A N 1
ATOM 606 C CA . SER A 1 76 ? -11.624 -4.500 30.218 1.00 89.06 76 SER A CA 1
ATOM 607 C C . SER A 1 76 ? -13.057 -4.162 29.785 1.00 89.06 76 SER A C 1
ATOM 609 O O . SER A 1 76 ? -13.959 -4.205 30.621 1.00 89.06 76 SER A O 1
ATOM 611 N N . LEU A 1 77 ? -13.300 -3.903 28.493 1.00 84.81 77 LEU A N 1
ATOM 612 C CA . LEU A 1 77 ? -14.647 -3.689 27.952 1.00 84.81 77 LEU A CA 1
ATOM 613 C C . LEU A 1 77 ? -15.512 -4.947 28.025 1.00 84.81 77 LEU A C 1
ATOM 615 O O . LEU A 1 77 ? -16.660 -4.866 28.463 1.00 84.81 77 LEU A O 1
ATOM 619 N N . ILE A 1 78 ? -14.961 -6.105 27.654 1.00 85.00 78 ILE A N 1
ATOM 620 C CA . ILE A 1 78 ? -15.667 -7.387 27.765 1.00 85.00 78 ILE A CA 1
ATOM 621 C C . ILE A 1 78 ? -16.044 -7.640 29.227 1.00 85.00 78 ILE A C 1
ATOM 623 O O . ILE A 1 78 ? -17.205 -7.927 29.523 1.00 85.00 78 ILE A O 1
ATOM 627 N N . LEU A 1 79 ? -15.101 -7.456 30.160 1.00 87.56 79 LEU A N 1
ATOM 628 C CA . LEU A 1 79 ? -15.379 -7.595 31.590 1.00 87.56 79 LEU A CA 1
ATOM 629 C C . LEU A 1 79 ? -16.502 -6.643 32.028 1.00 87.56 79 LEU A C 1
ATOM 631 O O . LEU A 1 79 ? -17.468 -7.084 32.646 1.00 87.56 79 LEU A O 1
ATOM 635 N N . ALA A 1 80 ? -16.424 -5.361 31.666 1.00 84.12 80 ALA A N 1
ATOM 636 C CA . ALA A 1 80 ? -17.439 -4.373 32.023 1.00 84.12 80 ALA A CA 1
ATOM 637 C C . ALA A 1 80 ? -18.835 -4.750 31.494 1.00 84.12 80 ALA A C 1
ATOM 639 O O . ALA A 1 80 ? -19.807 -4.685 32.249 1.00 84.12 80 ALA A O 1
ATOM 640 N N . LYS A 1 81 ? -18.935 -5.208 30.238 1.00 79.88 81 LYS A N 1
ATOM 641 C CA . LYS A 1 81 ? -20.197 -5.675 29.638 1.00 79.88 81 LYS A CA 1
ATOM 642 C C . LYS A 1 81 ? -20.751 -6.912 30.349 1.00 79.88 81 LYS A C 1
ATOM 644 O O . LYS A 1 81 ? -21.940 -6.952 30.646 1.00 79.88 81 LYS A O 1
ATOM 649 N N . THR A 1 82 ? -19.905 -7.888 30.685 1.00 82.25 82 THR A N 1
ATOM 650 C CA . THR A 1 82 ? -20.346 -9.094 31.418 1.00 82.25 82 THR A CA 1
ATOM 651 C C . THR A 1 82 ? -20.804 -8.783 32.845 1.00 82.25 82 THR A C 1
ATOM 653 O O . THR A 1 82 ? -21.793 -9.343 33.309 1.00 82.25 82 THR A O 1
ATOM 656 N N . VAL A 1 83 ? -20.140 -7.850 33.536 1.00 82.00 83 VAL A N 1
ATOM 657 C CA . VAL A 1 83 ? -20.548 -7.397 34.876 1.00 82.00 83 VAL A CA 1
ATOM 658 C C . VAL A 1 83 ? -21.877 -6.647 34.819 1.00 82.00 83 VAL A C 1
ATOM 660 O O . VAL A 1 83 ? -22.715 -6.841 35.697 1.00 82.00 83 VAL A O 1
ATOM 663 N N . TYR A 1 84 ? -22.102 -5.832 33.784 1.00 77.38 84 TYR A N 1
ATOM 664 C CA . TYR A 1 84 ? -23.360 -5.101 33.601 1.00 77.38 84 TYR A CA 1
ATOM 665 C C . TYR A 1 84 ? -24.578 -6.030 33.463 1.00 77.38 84 TYR A C 1
ATOM 667 O O . TYR A 1 84 ? -25.672 -5.674 33.888 1.00 77.38 84 TYR A O 1
ATOM 675 N N . GLN A 1 85 ? -24.390 -7.241 32.931 1.00 74.69 85 GLN A N 1
ATOM 676 C CA . GLN A 1 85 ? -25.451 -8.246 32.795 1.00 74.69 85 GLN A CA 1
ATOM 677 C C . GLN A 1 85 ? -25.834 -8.935 34.117 1.00 74.69 85 GLN A C 1
ATOM 679 O O . GLN A 1 85 ? -26.834 -9.655 34.168 1.00 74.69 85 GLN A O 1
ATOM 684 N N . LEU A 1 86 ? -25.073 -8.743 35.201 1.00 74.38 86 LEU A N 1
ATOM 685 C CA . LEU A 1 86 ? -25.442 -9.287 36.506 1.00 74.38 86 LEU A CA 1
ATOM 686 C C . LEU A 1 86 ? -26.712 -8.588 37.013 1.00 74.38 86 LEU A C 1
ATOM 688 O O . LEU A 1 86 ? -26.746 -7.369 37.175 1.00 74.38 86 LEU A O 1
ATOM 692 N N . GLN A 1 87 ? -27.732 -9.378 37.361 1.00 62.00 87 GLN A N 1
ATOM 693 C CA . GLN A 1 87 ? -29.058 -8.945 37.847 1.00 62.00 87 GLN A CA 1
ATOM 694 C C . GLN A 1 87 ? -29.054 -8.132 39.167 1.00 62.00 87 GLN A C 1
ATOM 696 O O . GLN A 1 87 ? -30.099 -7.899 39.771 1.00 62.00 87 GLN A O 1
ATOM 701 N N . ILE A 1 88 ? -27.888 -7.685 39.639 1.00 63.97 88 ILE A N 1
ATOM 702 C CA . ILE A 1 88 ? -27.729 -6.796 40.795 1.00 63.97 88 ILE A CA 1
ATOM 703 C C . ILE A 1 88 ? -28.253 -5.383 40.461 1.00 63.97 88 ILE A C 1
ATOM 705 O O . ILE A 1 88 ? -28.722 -4.668 41.349 1.00 63.97 88 ILE A O 1
ATOM 709 N N . ILE A 1 89 ? -28.249 -4.991 39.181 1.00 60.53 89 ILE A N 1
ATOM 710 C CA . ILE A 1 89 ? -28.787 -3.709 38.703 1.00 60.53 89 ILE A CA 1
ATOM 711 C C . ILE A 1 89 ? -30.263 -3.907 38.320 1.00 60.53 89 ILE A C 1
ATOM 713 O O . ILE A 1 89 ? -30.612 -4.211 37.186 1.00 60.53 89 ILE A O 1
ATOM 717 N N . ARG A 1 90 ? -31.135 -3.789 39.325 1.00 54.31 90 ARG A N 1
ATOM 718 C CA . ARG A 1 90 ? -32.595 -3.973 39.254 1.00 54.31 90 ARG A CA 1
ATOM 719 C C . ARG A 1 90 ? -33.246 -3.132 38.137 1.00 54.31 90 ARG A C 1
ATOM 721 O O . ARG A 1 90 ? -33.034 -1.923 38.062 1.00 54.31 90 ARG A O 1
ATOM 728 N N . GLU A 1 91 ? -34.089 -3.784 37.334 1.00 58.62 91 GLU A N 1
ATOM 729 C CA . GLU A 1 91 ? -34.801 -3.300 36.133 1.00 58.62 91 GLU A CA 1
ATOM 730 C C . GLU A 1 91 ? -35.830 -2.175 36.385 1.00 58.62 91 GLU A C 1
ATOM 732 O O . GLU A 1 91 ? -37.033 -2.341 36.200 1.00 58.62 91 GLU A O 1
ATOM 737 N N . GLY A 1 92 ? -35.374 -1.009 36.846 1.00 50.59 92 GLY A N 1
ATOM 738 C CA . GLY A 1 92 ? -36.251 0.131 37.131 1.00 50.59 92 GLY A CA 1
ATOM 739 C C . GLY A 1 92 ? -36.201 1.294 36.140 1.00 50.59 92 GLY A C 1
ATOM 740 O O . GLY A 1 92 ? -37.083 2.145 36.207 1.00 50.59 92 GLY A O 1
ATOM 741 N N . PHE A 1 93 ? -35.190 1.404 35.265 1.00 47.12 93 PHE A N 1
ATOM 742 C CA . PHE A 1 93 ? -34.987 2.673 34.540 1.00 47.12 93 PHE A CA 1
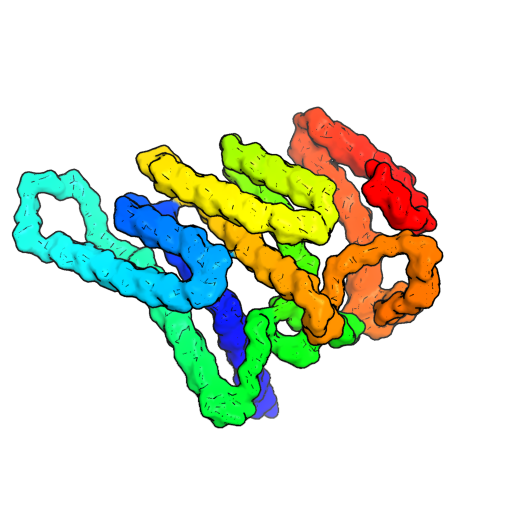ATOM 743 C C . PHE A 1 93 ? -34.396 2.612 33.122 1.00 47.12 93 PHE A C 1
ATOM 745 O O . PHE A 1 93 ? -34.322 3.648 32.474 1.00 47.12 93 PHE A O 1
ATOM 752 N N . PHE A 1 94 ? -34.021 1.452 32.579 1.00 50.00 94 PHE A N 1
ATOM 753 C CA . PHE A 1 94 ? -33.468 1.401 31.218 1.00 50.00 94 PHE A CA 1
ATOM 754 C C . PHE A 1 94 ? -34.125 0.310 30.371 1.00 50.00 94 PHE A C 1
ATOM 756 O O . PHE A 1 94 ? -33.624 -0.797 30.230 1.00 50.00 94 PHE A O 1
ATOM 763 N N . LEU A 1 95 ? -35.261 0.668 29.766 1.00 43.91 95 LEU A N 1
ATOM 764 C CA . LEU A 1 95 ? -35.775 0.035 28.552 1.00 43.91 95 LEU A CA 1
ATOM 765 C C . LEU A 1 95 ? -34.938 0.532 27.361 1.00 43.91 95 LEU A C 1
ATOM 767 O O . LEU A 1 95 ? -35.375 1.418 26.632 1.00 43.91 95 LEU A O 1
ATOM 771 N N . CYS A 1 96 ? -33.714 0.038 27.177 1.00 41.03 96 CYS A N 1
ATOM 772 C CA . CYS A 1 96 ? -33.002 0.263 25.919 1.00 41.03 96 CYS A CA 1
ATOM 773 C C . CYS A 1 96 ? -31.950 -0.817 25.672 1.00 41.03 96 CYS A C 1
ATOM 775 O O . CYS A 1 96 ? -30.924 -0.830 26.340 1.00 41.03 96 CYS A O 1
ATOM 777 N N . GLY A 1 97 ? -32.231 -1.667 24.680 1.00 44.59 97 GLY A N 1
ATOM 778 C CA . GLY A 1 97 ? -31.266 -2.507 23.971 1.00 44.59 97 GLY A CA 1
ATOM 779 C C . GLY A 1 97 ? -30.703 -3.675 24.772 1.00 44.59 97 GLY A C 1
ATOM 780 O O . GLY A 1 97 ? -30.026 -3.490 25.776 1.00 44.59 97 GLY A O 1
ATOM 781 N N . SER A 1 98 ? -30.920 -4.896 24.286 1.00 44.00 98 SER A N 1
ATOM 782 C CA . SER A 1 98 ? -30.095 -6.038 24.666 1.00 44.00 98 SER A CA 1
ATOM 783 C C . SER A 1 98 ? -28.622 -5.672 24.449 1.00 44.00 98 SER A C 1
ATOM 785 O O . SER A 1 98 ? -28.164 -5.516 23.320 1.00 44.00 98 SER A O 1
ATOM 787 N N . VAL A 1 99 ? -27.876 -5.485 25.541 1.00 51.03 99 VAL A N 1
ATOM 788 C CA . VAL A 1 99 ? -26.410 -5.472 25.511 1.00 51.03 99 VAL A CA 1
ATOM 789 C C . VAL A 1 99 ? -26.001 -6.920 25.291 1.00 51.03 99 VAL A C 1
ATOM 791 O O . VAL A 1 99 ? -25.683 -7.645 26.236 1.00 51.03 99 VAL A O 1
ATOM 794 N N . ASP A 1 100 ? -26.128 -7.378 24.050 1.00 53.25 100 ASP A N 1
ATOM 795 C CA . ASP A 1 100 ? -25.641 -8.684 23.658 1.00 53.25 100 ASP A CA 1
ATOM 796 C C . ASP A 1 100 ? -24.120 -8.680 23.822 1.00 53.25 100 ASP A C 1
ATOM 798 O O . ASP A 1 100 ? -23.430 -7.686 23.582 1.00 53.25 100 ASP A O 1
ATOM 802 N N . ILE A 1 101 ? -23.582 -9.788 24.323 1.00 55.56 101 ILE A N 1
ATOM 803 C CA . ILE A 1 101 ? -22.141 -10.000 24.349 1.00 55.56 101 ILE A CA 1
ATOM 804 C C . ILE A 1 101 ? -21.697 -9.995 22.890 1.00 55.56 101 ILE A C 1
ATOM 806 O O . ILE A 1 101 ? -21.923 -10.963 22.165 1.00 55.56 101 ILE A O 1
ATOM 810 N N . ASN A 1 102 ? -21.129 -8.884 22.437 1.00 65.94 102 ASN A N 1
ATOM 811 C CA . ASN A 1 102 ? -20.892 -8.710 21.021 1.00 65.94 102 ASN A CA 1
ATOM 812 C C . ASN A 1 102 ? -19.794 -9.680 20.586 1.00 65.94 102 ASN A C 1
ATOM 814 O O . ASN A 1 102 ? -18.633 -9.562 20.981 1.00 65.94 102 ASN A O 1
ATOM 818 N N . ALA A 1 103 ? -20.165 -10.649 19.746 1.00 75.69 103 ALA A N 1
ATOM 819 C CA . ALA A 1 103 ? -19.238 -11.568 19.085 1.00 75.69 103 ALA A CA 1
ATOM 820 C C . ALA A 1 103 ? -18.078 -10.821 18.392 1.00 75.69 103 ALA A C 1
ATOM 822 O O . ALA A 1 103 ? -17.003 -11.383 18.198 1.00 75.69 103 ALA A O 1
ATOM 823 N N . VAL A 1 104 ? -18.294 -9.541 18.071 1.00 80.44 104 VAL A N 1
ATOM 824 C CA . VAL A 1 104 ? -17.309 -8.596 17.545 1.00 80.44 104 VAL A CA 1
ATOM 825 C C . VAL A 1 104 ? -16.148 -8.370 18.521 1.00 80.44 104 VAL A C 1
ATOM 827 O O . VAL A 1 104 ? -15.004 -8.583 18.127 1.00 80.44 104 VAL A O 1
ATOM 830 N N . ASP A 1 105 ? -16.403 -8.021 19.787 1.00 83.00 105 ASP A N 1
ATOM 831 C CA . ASP A 1 105 ? -15.343 -7.779 20.783 1.00 83.00 105 ASP A CA 1
ATOM 832 C C . ASP A 1 105 ? -14.499 -9.035 21.031 1.00 83.00 105 ASP A C 1
ATOM 834 O O . ASP A 1 105 ? -13.268 -8.975 21.069 1.00 83.00 105 ASP A O 1
ATOM 838 N N . PHE A 1 106 ? -15.157 -10.195 21.146 1.00 86.62 106 PHE A N 1
ATOM 839 C CA . PHE A 1 106 ? -14.480 -11.489 21.271 1.00 86.62 106 PHE A CA 1
ATOM 840 C C . PHE A 1 106 ? -13.671 -11.835 20.020 1.00 86.62 106 PHE A C 1
ATOM 842 O O . PHE A 1 106 ? -12.566 -12.367 20.135 1.00 86.62 106 PHE A O 1
ATOM 849 N N . GLY A 1 107 ? -14.190 -11.511 18.835 1.00 88.19 107 GLY A N 1
ATOM 850 C CA . GLY A 1 107 ? -13.477 -11.658 17.572 1.00 88.19 107 GLY A CA 1
ATOM 851 C C . GLY A 1 107 ? -12.205 -10.812 17.534 1.00 88.19 107 GLY A C 1
ATOM 852 O O . GLY A 1 107 ? -11.138 -11.335 17.210 1.00 88.19 107 GLY A O 1
ATOM 853 N N . VAL A 1 108 ? -12.278 -9.537 17.930 1.00 88.88 108 VAL A N 1
ATOM 854 C CA . VAL A 1 108 ? -11.098 -8.659 17.994 1.00 88.88 108 VAL A CA 1
ATOM 855 C C . VAL A 1 108 ? -10.102 -9.148 19.045 1.00 88.88 108 VAL A C 1
ATOM 857 O O . VAL A 1 108 ? -8.905 -9.201 18.763 1.00 88.88 108 VAL A O 1
ATOM 860 N N . LEU A 1 109 ? -10.571 -9.577 20.223 1.00 91.50 109 LEU A N 1
ATOM 861 C CA . LEU A 1 109 ? -9.714 -10.172 21.250 1.00 91.50 109 LEU A CA 1
ATOM 862 C C . LEU A 1 109 ? -8.971 -11.402 20.712 1.00 91.50 109 LEU A C 1
ATOM 864 O O . LEU A 1 109 ? -7.754 -11.498 20.867 1.00 91.50 109 LEU A O 1
ATOM 868 N N . LEU A 1 110 ? -9.677 -12.323 20.048 1.00 92.62 110 LEU A N 1
ATOM 869 C CA . LEU A 1 110 ? -9.075 -13.521 19.463 1.00 92.62 110 LEU A CA 1
ATOM 870 C C . LEU A 1 110 ? -8.029 -13.167 18.399 1.00 92.62 110 LEU A C 1
ATOM 872 O O . LEU A 1 110 ? -6.970 -13.788 18.363 1.00 92.62 110 LEU A O 1
ATOM 876 N N . MET A 1 111 ? -8.291 -12.157 17.567 1.00 92.69 111 MET A N 1
ATOM 877 C CA . MET A 1 111 ? -7.341 -11.691 16.551 1.00 92.69 111 MET A CA 1
ATOM 878 C C . MET A 1 111 ? -6.089 -11.044 17.168 1.00 92.69 111 MET A C 1
ATOM 880 O O . MET A 1 111 ? -4.982 -11.319 16.709 1.00 92.69 111 MET A O 1
ATOM 884 N N . LEU A 1 112 ? -6.231 -10.253 18.239 1.00 92.38 112 LEU A N 1
ATOM 885 C CA . LEU A 1 112 ? -5.098 -9.685 18.993 1.00 92.38 112 LEU A CA 1
ATOM 886 C C . LEU A 1 112 ? -4.273 -10.777 19.701 1.00 92.38 112 LEU A C 1
ATOM 888 O O . LEU A 1 112 ? -3.040 -10.724 19.746 1.00 92.38 112 LEU A O 1
ATOM 892 N N . LEU A 1 113 ? -4.937 -11.810 20.227 1.00 93.75 113 LEU A N 1
ATOM 893 C CA . LEU A 1 113 ? -4.259 -12.986 20.775 1.00 93.75 113 LEU A CA 1
ATOM 894 C C . LEU A 1 113 ? -3.531 -13.763 19.677 1.00 93.75 113 LEU A C 1
ATOM 896 O O . LEU A 1 113 ? -2.384 -14.160 19.871 1.00 93.75 113 LEU A O 1
ATOM 900 N N . PHE A 1 114 ? -4.154 -13.934 18.511 1.00 94.06 114 PHE A N 1
ATOM 901 C CA . PHE A 1 114 ? -3.535 -14.597 17.369 1.00 94.06 114 PHE A CA 1
ATOM 902 C C . PHE A 1 114 ? -2.294 -13.841 16.871 1.00 94.06 114 PHE A C 1
ATOM 904 O O . PHE A 1 114 ? -1.277 -14.476 16.598 1.00 94.06 114 PHE A O 1
ATOM 911 N N . GLU A 1 115 ? -2.316 -12.503 16.844 1.00 94.38 115 GLU A N 1
ATOM 912 C CA . GLU A 1 115 ? -1.120 -11.681 16.594 1.00 94.38 115 GLU A CA 1
ATOM 913 C C . GLU A 1 115 ? 0.021 -12.047 17.554 1.00 94.38 115 GLU A C 1
ATOM 915 O O . GLU A 1 115 ? 1.145 -12.323 17.125 1.00 94.38 115 GLU A O 1
ATOM 920 N N . SER A 1 116 ? -0.284 -12.112 18.852 1.00 91.31 116 SER A N 1
ATOM 921 C CA . SER A 1 116 ? 0.688 -12.472 19.889 1.00 91.31 116 SER A CA 1
ATOM 922 C C . SER A 1 116 ? 1.224 -13.896 19.695 1.00 91.31 116 SER A C 1
ATOM 924 O O . SER A 1 116 ? 2.430 -14.118 19.812 1.00 91.31 116 SER A O 1
ATOM 926 N N . VAL A 1 117 ? 0.362 -14.853 19.330 1.00 94.06 117 VAL A N 1
ATOM 927 C CA . VAL A 1 117 ? 0.751 -16.243 19.027 1.00 94.06 117 VAL A CA 1
ATOM 928 C C . VAL A 1 117 ? 1.702 -16.303 17.836 1.00 94.06 117 VAL A C 1
ATOM 930 O O . VAL A 1 117 ? 2.727 -16.974 17.928 1.00 94.06 117 VAL A O 1
ATOM 933 N N . VAL A 1 118 ? 1.418 -15.586 16.744 1.00 94.00 118 VAL A N 1
ATOM 934 C CA . VAL A 1 118 ? 2.302 -15.537 15.566 1.00 94.00 118 VAL A CA 1
ATOM 935 C C . VAL A 1 118 ? 3.679 -14.988 15.948 1.00 94.00 118 VAL A C 1
ATOM 937 O O . VAL A 1 118 ? 4.697 -15.547 15.538 1.00 94.00 118 VAL A O 1
ATOM 940 N N . ILE A 1 119 ? 3.729 -13.916 16.746 1.00 90.50 119 ILE A N 1
ATOM 941 C CA . ILE A 1 119 ? 4.992 -13.307 17.188 1.00 90.50 119 ILE A CA 1
ATOM 942 C C . ILE A 1 119 ? 5.797 -14.286 18.049 1.00 90.50 119 ILE A C 1
ATOM 944 O O . ILE A 1 119 ? 6.996 -14.441 17.819 1.00 90.50 119 ILE A O 1
ATOM 948 N N . VAL A 1 120 ? 5.154 -14.963 19.004 1.00 92.00 120 VAL A N 1
ATOM 949 C CA . VAL A 1 120 ? 5.815 -15.938 19.887 1.00 92.00 120 VAL A CA 1
ATOM 950 C C . VAL A 1 120 ? 6.270 -17.172 19.112 1.00 92.00 120 VAL A C 1
ATOM 952 O O . VAL A 1 12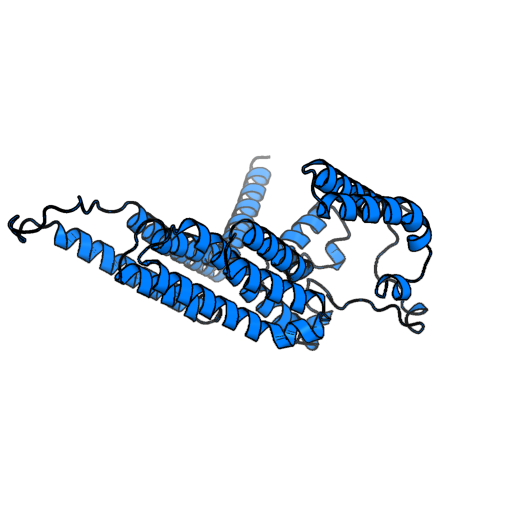0 ? 7.420 -17.577 19.254 1.00 92.00 120 VAL A O 1
ATOM 955 N N . HIS A 1 121 ? 5.417 -17.731 18.251 1.00 92.25 121 HIS A N 1
ATOM 956 C CA . HIS A 1 121 ? 5.766 -18.869 17.399 1.00 92.25 121 HIS A CA 1
ATOM 957 C C . HIS A 1 121 ? 6.992 -18.549 16.540 1.00 92.25 121 HIS A C 1
ATOM 959 O O . HIS A 1 121 ? 7.916 -19.349 16.428 1.00 92.25 121 HIS A O 1
ATOM 965 N N . GLN A 1 122 ? 7.020 -17.363 15.928 1.00 91.06 122 GLN A N 1
ATOM 966 C CA . GLN A 1 122 ? 8.168 -16.930 15.138 1.00 91.06 122 GLN A CA 1
ATOM 967 C C . GLN A 1 122 ? 9.408 -16.707 16.005 1.00 91.06 122 GLN A C 1
ATOM 969 O O . GLN A 1 122 ? 10.492 -17.100 15.596 1.00 91.06 122 GLN A O 1
ATOM 974 N N . ALA A 1 123 ? 9.272 -16.131 17.202 1.00 89.25 123 ALA A N 1
ATOM 975 C CA . ALA A 1 123 ? 10.396 -15.986 18.125 1.00 89.25 123 ALA A CA 1
ATOM 976 C C . ALA A 1 123 ? 11.013 -17.348 18.486 1.00 89.25 123 ALA A C 1
ATOM 978 O O . ALA A 1 123 ? 12.228 -17.486 18.425 1.00 89.25 123 ALA A O 1
ATOM 979 N N . GLN A 1 124 ? 10.186 -18.360 18.767 1.00 90.69 124 GLN A N 1
ATOM 980 C CA . GLN A 1 124 ? 10.640 -19.730 19.033 1.00 90.69 124 GLN A CA 1
ATOM 981 C C . GLN A 1 124 ? 11.319 -20.366 17.814 1.00 90.69 124 GLN A C 1
ATOM 983 O O . GLN A 1 124 ? 12.354 -21.007 17.953 1.00 90.69 124 GLN A O 1
ATOM 988 N N . PHE A 1 125 ? 10.770 -20.154 16.615 1.00 89.44 125 PHE A N 1
ATOM 989 C CA . PHE A 1 125 ? 11.328 -20.694 15.373 1.00 89.44 125 PHE A CA 1
ATOM 990 C C . PHE A 1 125 ? 12.756 -20.198 15.078 1.00 89.44 125 PHE A C 1
ATOM 992 O O . PHE A 1 125 ? 13.560 -20.945 14.522 1.00 89.44 125 PHE A O 1
ATOM 999 N N . TYR A 1 126 ? 13.084 -18.955 15.451 1.00 89.19 126 TYR A N 1
ATOM 1000 C CA . TYR A 1 126 ? 14.438 -18.405 15.292 1.00 89.19 126 TYR A CA 1
ATOM 1001 C C . TYR A 1 126 ? 15.363 -18.688 16.491 1.00 89.19 126 TYR A C 1
ATOM 1003 O O . TYR A 1 126 ? 16.578 -18.595 16.342 1.00 89.19 126 TYR A O 1
ATOM 1011 N N . ASP A 1 127 ? 14.821 -19.035 17.664 1.00 88.56 127 ASP A N 1
ATOM 1012 C CA . ASP A 1 127 ? 15.610 -19.343 18.872 1.00 88.56 127 ASP A CA 1
ATOM 1013 C C . ASP A 1 127 ? 16.315 -20.708 18.788 1.00 88.56 127 ASP A C 1
ATOM 1015 O O . ASP A 1 127 ? 17.362 -20.912 19.394 1.00 88.56 127 ASP A O 1
ATOM 1019 N N . ASP A 1 128 ? 15.803 -21.615 17.951 1.00 84.31 128 ASP A N 1
ATOM 1020 C CA . ASP A 1 128 ? 16.396 -22.930 17.667 1.00 84.31 128 ASP A CA 1
ATOM 1021 C C . ASP A 1 128 ? 17.817 -22.845 17.053 1.00 84.31 128 ASP A C 1
ATOM 1023 O O . ASP A 1 128 ? 18.518 -23.847 16.928 1.00 84.31 128 ASP A O 1
ATOM 1027 N N . GLY A 1 129 ? 18.278 -21.647 16.662 1.00 77.81 129 GLY A N 1
ATOM 1028 C CA . GLY A 1 129 ? 19.640 -21.385 16.173 1.00 77.81 129 GLY A CA 1
ATOM 1029 C C . GLY A 1 129 ? 19.958 -21.986 14.798 1.00 77.81 129 GLY A C 1
ATOM 1030 O O . GLY A 1 129 ? 21.023 -21.729 14.240 1.00 77.81 129 GLY A O 1
ATOM 1031 N N . SER A 1 130 ? 19.030 -22.761 14.241 1.00 81.69 130 SER A N 1
ATOM 1032 C CA . SER A 1 130 ? 19.092 -23.380 12.919 1.00 81.69 130 SER A CA 1
ATOM 1033 C C . SER A 1 130 ? 18.716 -22.414 11.786 1.00 81.69 130 SER A C 1
ATOM 1035 O O . SER A 1 130 ? 19.140 -22.616 10.648 1.00 81.69 130 SER A O 1
ATOM 1037 N N . ASN A 1 131 ? 17.961 -21.352 12.093 1.00 83.75 131 ASN A N 1
ATOM 1038 C CA . ASN A 1 131 ? 17.381 -20.434 11.113 1.00 83.75 131 ASN A CA 1
ATOM 1039 C C . ASN A 1 131 ? 17.820 -18.982 11.343 1.00 83.75 131 ASN A C 1
ATOM 1041 O O . ASN A 1 131 ? 17.616 -18.418 12.418 1.00 83.75 131 ASN A O 1
ATOM 1045 N N . ASP A 1 132 ? 18.344 -18.338 10.298 1.00 83.38 132 ASP A N 1
ATOM 1046 C CA . ASP A 1 132 ? 18.707 -16.919 10.334 1.00 83.38 132 ASP A CA 1
ATOM 1047 C C . ASP A 1 132 ? 17.466 -16.017 10.324 1.00 83.38 132 ASP A C 1
ATOM 1049 O O . ASP A 1 132 ? 16.519 -16.247 9.570 1.00 83.38 132 ASP A O 1
ATOM 1053 N N . ILE A 1 133 ? 17.499 -14.927 11.098 1.00 84.69 133 ILE A N 1
ATOM 1054 C CA . ILE A 1 133 ? 16.425 -13.927 11.119 1.00 84.69 133 ILE A CA 1
ATOM 1055 C C . ILE A 1 133 ? 16.491 -13.085 9.832 1.00 84.69 133 ILE A C 1
ATOM 1057 O O . ILE A 1 133 ? 17.427 -12.295 9.658 1.00 84.69 133 ILE A O 1
ATOM 1061 N N . PRO A 1 134 ? 15.498 -13.177 8.927 1.00 85.00 134 PRO A N 1
ATOM 1062 C CA . PRO A 1 134 ? 15.495 -12.391 7.701 1.00 85.00 134 PRO A CA 1
ATOM 1063 C C . PRO A 1 134 ? 15.226 -10.898 7.975 1.00 85.00 134 PRO A C 1
ATOM 1065 O O . PRO A 1 134 ? 14.536 -10.550 8.943 1.00 85.00 134 PRO A O 1
ATOM 1068 N N . PRO A 1 135 ? 15.682 -9.989 7.089 1.00 85.12 135 PRO A N 1
ATOM 1069 C CA . PRO A 1 135 ? 15.485 -8.553 7.267 1.00 85.12 135 PRO A CA 1
ATOM 1070 C C . PRO A 1 135 ? 14.004 -8.168 7.369 1.00 85.12 135 PRO A C 1
ATOM 1072 O O . PRO A 1 135 ? 13.122 -8.820 6.802 1.00 85.12 135 PRO A O 1
ATOM 1075 N N . VAL A 1 136 ? 13.727 -7.079 8.088 1.00 82.38 136 VAL A N 1
ATOM 1076 C CA . VAL A 1 136 ? 12.361 -6.609 8.367 1.00 82.38 136 VAL A CA 1
ATOM 1077 C C . VAL A 1 136 ? 11.580 -6.384 7.067 1.00 82.38 136 VAL A C 1
ATOM 1079 O O . VAL A 1 136 ? 12.071 -5.740 6.143 1.00 82.38 136 VAL A O 1
ATOM 1082 N N . GLY A 1 137 ? 10.356 -6.916 7.006 1.00 82.56 137 GLY A N 1
ATOM 1083 C CA . GLY A 1 137 ? 9.443 -6.739 5.871 1.00 82.56 137 GLY A CA 1
ATOM 1084 C C . GLY A 1 137 ? 9.746 -7.594 4.635 1.00 82.56 137 GLY A C 1
ATOM 1085 O O . GLY A 1 137 ? 9.023 -7.486 3.652 1.00 82.56 137 GLY A O 1
ATOM 1086 N N . ILE A 1 138 ? 10.780 -8.445 4.667 1.00 89.62 138 ILE A N 1
ATOM 1087 C CA . ILE A 1 138 ? 11.146 -9.327 3.549 1.00 89.62 138 ILE A CA 1
ATOM 1088 C C . ILE A 1 138 ? 10.665 -10.755 3.827 1.00 89.62 138 ILE A C 1
ATOM 1090 O O . ILE A 1 138 ? 10.958 -11.310 4.889 1.00 89.62 138 ILE A O 1
ATOM 1094 N N . VAL A 1 139 ? 9.958 -11.356 2.865 1.00 91.69 139 VAL A N 1
ATOM 1095 C CA . VAL A 1 139 ? 9.504 -12.758 2.920 1.00 91.69 139 VAL A CA 1
ATOM 1096 C C . VAL A 1 139 ? 10.566 -13.687 2.336 1.00 91.69 139 VAL A C 1
ATOM 1098 O O . VAL A 1 139 ? 10.920 -14.682 2.957 1.00 91.69 139 VAL A O 1
ATOM 1101 N N . PHE A 1 140 ? 11.129 -13.333 1.176 1.00 91.69 140 PHE A N 1
ATOM 1102 C CA . PHE A 1 140 ? 12.162 -14.125 0.494 1.00 91.69 140 PHE A CA 1
ATOM 1103 C C . PHE A 1 140 ? 13.521 -13.399 0.491 1.00 91.69 140 PHE A C 1
ATOM 1105 O O . PHE A 1 140 ? 13.751 -12.582 -0.401 1.00 91.69 140 PHE A O 1
ATOM 1112 N N . PRO A 1 141 ? 14.443 -13.673 1.433 1.00 86.50 141 PRO A N 1
ATOM 1113 C CA . PRO A 1 141 ? 15.680 -12.897 1.594 1.00 86.50 141 PRO A CA 1
ATOM 1114 C C . PRO A 1 141 ? 16.654 -13.016 0.412 1.00 86.50 141 PRO A C 1
ATOM 1116 O O . PRO A 1 141 ? 17.408 -12.088 0.136 1.00 86.50 141 PRO A O 1
ATOM 1119 N N . TYR A 1 142 ? 16.616 -14.127 -0.328 1.00 86.88 142 TYR A N 1
ATOM 1120 C CA . TYR A 1 142 ? 17.531 -14.382 -1.447 1.00 86.88 142 TYR A CA 1
ATOM 1121 C C . TYR A 1 142 ? 17.074 -13.771 -2.785 1.00 86.88 142 TYR A C 1
ATOM 1123 O O . TYR A 1 142 ? 17.774 -13.891 -3.793 1.00 86.88 142 TYR A O 1
ATOM 1131 N N . VAL A 1 143 ? 15.901 -13.126 -2.829 1.00 90.56 143 VAL A N 1
ATOM 1132 C CA . VAL A 1 143 ? 15.325 -12.579 -4.067 1.00 90.56 143 VAL A CA 1
ATOM 1133 C C . VAL A 1 143 ? 15.558 -11.073 -4.142 1.00 90.56 143 VAL A C 1
ATOM 1135 O O . VAL A 1 143 ? 14.808 -10.281 -3.579 1.00 90.56 143 VAL A O 1
ATOM 1138 N N . ASN A 1 144 ? 16.585 -10.689 -4.901 1.00 90.44 144 ASN A N 1
ATOM 1139 C CA . ASN A 1 144 ? 16.953 -9.296 -5.174 1.00 90.44 144 ASN A CA 1
ATOM 1140 C C . ASN A 1 144 ? 16.508 -8.849 -6.578 1.00 90.44 144 ASN A C 1
ATOM 1142 O O . ASN A 1 144 ? 16.138 -9.671 -7.418 1.00 90.44 144 ASN A O 1
ATOM 1146 N N . ARG A 1 145 ? 16.640 -7.553 -6.892 1.00 90.62 145 ARG A N 1
ATOM 1147 C CA . ARG A 1 145 ? 16.267 -6.972 -8.196 1.00 90.62 145 ARG A CA 1
ATOM 1148 C C . ARG A 1 145 ? 16.895 -7.697 -9.389 1.00 90.62 145 ARG A C 1
ATOM 1150 O O . ARG A 1 145 ? 16.217 -7.891 -10.386 1.00 90.62 145 ARG A O 1
ATOM 1157 N N . ARG A 1 146 ? 18.150 -8.147 -9.276 1.00 86.62 146 ARG A N 1
ATOM 1158 C CA . ARG A 1 146 ? 18.840 -8.914 -10.336 1.00 86.62 146 ARG A CA 1
ATOM 1159 C C . ARG A 1 146 ? 18.260 -10.316 -10.552 1.00 86.62 146 ARG A C 1
ATOM 1161 O O . ARG A 1 146 ? 18.422 -10.878 -11.626 1.00 86.62 146 ARG A O 1
ATOM 1168 N N . ALA A 1 147 ? 17.631 -10.901 -9.532 1.00 89.31 147 ALA A N 1
ATOM 1169 C CA . ALA A 1 147 ? 16.977 -12.203 -9.645 1.00 89.31 147 ALA A CA 1
ATOM 1170 C C . ALA A 1 147 ? 15.591 -12.090 -10.301 1.00 89.31 147 ALA A C 1
ATOM 1172 O O . ALA A 1 147 ? 15.123 -13.061 -10.887 1.00 89.31 147 ALA A O 1
ATOM 1173 N N . ALA A 1 148 ? 14.959 -10.912 -10.236 1.00 90.19 148 ALA A N 1
ATOM 1174 C CA . ALA A 1 148 ? 13.625 -10.678 -10.784 1.00 90.19 148 ALA A CA 1
ATOM 1175 C C . ALA A 1 148 ? 13.551 -10.851 -12.309 1.00 90.19 148 ALA A C 1
ATOM 1177 O O . ALA A 1 148 ? 12.499 -11.220 -12.813 1.00 90.19 148 ALA A O 1
ATOM 1178 N N . ASP A 1 149 ? 14.658 -10.632 -13.024 1.00 88.88 149 ASP A N 1
ATOM 1179 C CA . ASP A 1 149 ? 14.715 -10.726 -14.488 1.00 88.88 149 ASP A CA 1
ATOM 1180 C C . ASP A 1 149 ? 15.110 -12.142 -14.982 1.00 88.88 149 ASP A C 1
ATOM 1182 O O . ASP A 1 149 ? 15.379 -12.324 -16.162 1.00 88.88 149 ASP A O 1
ATOM 1186 N N . ARG A 1 150 ? 15.177 -13.155 -14.096 1.00 88.88 150 ARG A N 1
ATOM 1187 C CA . ARG A 1 150 ? 15.542 -14.542 -14.468 1.00 88.88 150 ARG A CA 1
ATOM 1188 C C . ARG A 1 150 ? 14.352 -15.369 -14.946 1.00 88.88 150 ARG A C 1
ATOM 1190 O O . ARG A 1 150 ? 14.369 -15.887 -16.051 1.00 88.88 150 ARG A O 1
ATOM 1197 N N . ASP A 1 151 ? 13.336 -15.495 -14.092 1.00 91.38 151 ASP A N 1
ATOM 1198 C CA . ASP A 1 151 ? 12.156 -16.331 -14.327 1.00 91.38 151 ASP A CA 1
ATOM 1199 C C . ASP A 1 151 ? 10.901 -15.665 -13.763 1.00 91.38 151 ASP A C 1
ATOM 1201 O O . ASP A 1 151 ? 10.968 -14.879 -12.814 1.00 91.38 151 ASP A O 1
ATOM 1205 N N . VAL A 1 152 ? 9.732 -16.088 -14.250 1.00 92.81 152 VAL A N 1
ATOM 1206 C CA . VAL A 1 152 ? 8.424 -15.625 -13.756 1.00 92.81 152 VAL A CA 1
ATOM 1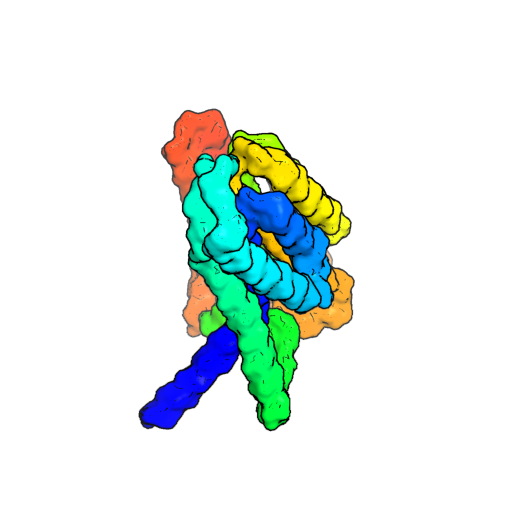207 C C . VAL A 1 152 ? 8.274 -15.854 -12.247 1.00 92.81 152 VAL A C 1
ATOM 1209 O O . VAL A 1 152 ? 7.820 -14.964 -11.534 1.00 92.81 152 VAL A O 1
ATOM 1212 N N . LEU A 1 153 ? 8.714 -17.004 -11.722 1.00 93.25 153 LEU A N 1
ATOM 1213 C CA . LEU A 1 153 ? 8.609 -17.299 -10.289 1.00 93.25 153 LEU A CA 1
ATOM 1214 C C . LEU A 1 153 ? 9.463 -16.347 -9.435 1.00 93.25 153 LEU A C 1
ATOM 1216 O O . LEU A 1 153 ? 9.008 -15.865 -8.398 1.00 93.25 153 LEU A O 1
ATOM 1220 N N . HIS A 1 154 ? 10.694 -16.058 -9.867 1.00 93.94 154 HIS A N 1
ATOM 1221 C CA . HIS A 1 154 ? 11.572 -15.108 -9.182 1.00 93.94 154 HIS A CA 1
ATOM 1222 C C . HIS A 1 154 ? 11.032 -13.675 -9.276 1.00 93.94 154 HIS A C 1
ATOM 1224 O O . HIS A 1 154 ? 11.111 -12.930 -8.299 1.00 93.94 154 HIS A O 1
ATOM 1230 N N . CYS A 1 155 ? 10.418 -13.318 -10.405 1.00 93.75 155 CYS A N 1
ATOM 1231 C CA . CYS A 1 155 ? 9.723 -12.049 -10.601 1.00 93.75 155 CYS A CA 1
ATOM 1232 C C . CYS A 1 155 ? 8.530 -11.890 -9.637 1.00 93.75 155 CYS A C 1
ATOM 1234 O O . CYS A 1 155 ? 8.421 -10.878 -8.945 1.00 93.75 155 CYS A O 1
ATOM 1236 N N . VAL A 1 156 ? 7.684 -12.918 -9.490 1.00 94.25 156 VAL A N 1
ATOM 1237 C CA . VAL A 1 156 ? 6.558 -12.905 -8.536 1.00 94.25 156 VAL A CA 1
ATOM 1238 C C . VAL A 1 156 ? 7.054 -12.798 -7.092 1.00 94.25 156 VAL A C 1
ATOM 1240 O O . VAL A 1 156 ? 6.565 -11.956 -6.340 1.00 94.25 156 VAL A O 1
ATOM 1243 N N . LYS A 1 157 ? 8.071 -13.580 -6.702 1.00 94.50 157 LYS A N 1
ATOM 1244 C CA . LYS A 1 157 ? 8.689 -13.475 -5.365 1.00 94.50 157 LYS A CA 1
ATOM 1245 C C . LYS A 1 157 ? 9.263 -12.077 -5.107 1.00 94.50 157 LYS A C 1
ATOM 1247 O O . LYS A 1 157 ? 9.138 -11.557 -3.999 1.00 94.50 157 LYS A O 1
ATOM 1252 N N . PHE A 1 158 ? 9.850 -11.448 -6.128 1.00 94.88 158 PHE A N 1
ATOM 1253 C CA . PHE A 1 158 ? 10.334 -10.072 -6.043 1.00 94.88 158 PHE A CA 1
ATOM 1254 C C . PHE A 1 158 ? 9.186 -9.082 -5.808 1.00 94.88 158 PHE A C 1
ATOM 1256 O O . PHE A 1 158 ? 9.313 -8.208 -4.952 1.00 94.88 158 PHE A O 1
ATOM 1263 N N . PHE A 1 159 ? 8.055 -9.234 -6.503 1.00 94.69 159 PHE A N 1
ATOM 1264 C CA . PHE A 1 159 ? 6.884 -8.379 -6.289 1.00 94.69 159 PHE A CA 1
ATOM 1265 C C . PHE A 1 159 ? 6.220 -8.583 -4.925 1.00 94.69 159 PHE A C 1
ATOM 1267 O O . PHE A 1 159 ? 5.752 -7.604 -4.349 1.00 94.69 159 PHE A O 1
ATOM 1274 N N . ILE A 1 160 ? 6.233 -9.795 -4.363 1.00 93.94 160 ILE A N 1
ATOM 1275 C CA . ILE A 1 160 ? 5.752 -10.027 -2.990 1.00 93.94 160 ILE A CA 1
ATOM 1276 C C . ILE A 1 160 ? 6.597 -9.234 -1.979 1.00 93.94 160 ILE A C 1
ATOM 1278 O O . ILE A 1 160 ? 6.046 -8.599 -1.086 1.00 93.94 160 ILE A O 1
ATOM 1282 N N . ASN A 1 161 ? 7.923 -9.210 -2.144 1.00 93.88 161 ASN A N 1
ATOM 1283 C CA . ASN A 1 161 ? 8.815 -8.465 -1.247 1.00 93.88 161 ASN A CA 1
ATOM 1284 C C . ASN A 1 161 ? 8.778 -6.942 -1.474 1.00 93.88 161 ASN A C 1
ATOM 1286 O O . ASN A 1 161 ? 8.783 -6.169 -0.519 1.00 93.88 161 ASN A O 1
ATOM 1290 N N . TYR A 1 162 ? 8.809 -6.498 -2.734 1.00 93.81 162 TYR A N 1
ATOM 1291 C CA . TYR A 1 162 ? 9.112 -5.108 -3.099 1.00 93.81 162 TYR A CA 1
ATOM 1292 C C . TYR A 1 162 ? 8.024 -4.429 -3.939 1.00 93.81 162 TYR A C 1
ATOM 1294 O O . TYR A 1 162 ? 8.244 -3.324 -4.437 1.00 93.81 162 TYR A O 1
ATOM 1302 N N . GLY A 1 163 ? 6.846 -5.036 -4.095 1.00 94.06 163 GLY A N 1
ATOM 1303 C CA . GLY A 1 163 ? 5.746 -4.475 -4.887 1.00 94.06 163 GLY A CA 1
ATOM 1304 C C . GLY A 1 163 ? 5.330 -3.088 -4.400 1.00 94.06 163 GLY A C 1
ATOM 1305 O O . GLY A 1 163 ? 5.349 -2.133 -5.174 1.00 94.06 163 GLY A O 1
ATOM 1306 N N . PHE A 1 164 ? 5.070 -2.943 -3.097 1.00 94.62 164 PHE A N 1
ATOM 1307 C CA . PHE A 1 164 ? 4.744 -1.642 -2.499 1.00 94.62 164 PHE A CA 1
ATOM 1308 C C . PHE A 1 164 ? 5.940 -0.672 -2.494 1.00 94.62 164 PHE A C 1
ATOM 1310 O O . PHE A 1 164 ? 5.767 0.536 -2.619 1.00 94.62 164 PHE A O 1
ATOM 1317 N N . TYR A 1 165 ? 7.171 -1.186 -2.404 1.00 93.69 165 TYR A N 1
ATOM 1318 C CA . TYR A 1 165 ? 8.378 -0.362 -2.514 1.00 93.69 165 TYR A CA 1
ATOM 1319 C C . TYR A 1 165 ? 8.526 0.258 -3.914 1.00 93.69 165 TYR A C 1
ATOM 1321 O O . TYR A 1 165 ? 8.933 1.413 -4.037 1.00 93.69 165 TYR A O 1
ATOM 1329 N N . LYS A 1 166 ? 8.183 -0.480 -4.979 1.00 92.88 166 LYS A N 1
ATOM 1330 C CA . LYS A 1 166 ? 8.247 0.018 -6.361 1.00 92.88 166 LYS A CA 1
ATOM 1331 C C . LYS A 1 166 ? 7.053 0.897 -6.737 1.00 92.88 166 LYS A C 1
ATOM 1333 O O . LYS A 1 166 ? 7.276 1.970 -7.286 1.00 92.88 166 LYS A O 1
ATOM 1338 N N . PHE A 1 167 ? 5.833 0.462 -6.418 1.00 94.75 167 PHE A N 1
ATOM 1339 C CA . PHE A 1 167 ? 4.582 1.077 -6.890 1.00 94.75 167 PHE A CA 1
ATOM 1340 C C . PHE A 1 167 ? 3.795 1.826 -5.806 1.00 94.75 167 PHE A C 1
ATOM 1342 O O . PHE A 1 167 ? 2.601 2.078 -5.952 1.00 94.75 167 PHE A O 1
ATOM 1349 N N . GLY A 1 168 ? 4.421 2.133 -4.668 1.00 93.75 168 GLY A N 1
ATOM 1350 C CA . GLY A 1 168 ? 3.713 2.696 -3.519 1.00 93.75 168 GLY A CA 1
ATOM 1351 C C . GLY A 1 168 ? 3.030 4.037 -3.805 1.00 93.75 168 GLY A C 1
ATOM 1352 O O . GLY A 1 168 ? 1.923 4.246 -3.323 1.00 93.75 168 GLY A O 1
ATOM 1353 N N . LEU A 1 169 ? 3.632 4.917 -4.618 1.00 92.06 169 LEU A N 1
ATOM 1354 C CA . LEU A 1 169 ? 3.012 6.202 -4.982 1.00 92.06 169 LEU A CA 1
ATOM 1355 C C . LEU A 1 169 ? 1.777 6.000 -5.856 1.00 92.06 169 LEU A C 1
ATOM 1357 O O . LEU A 1 169 ? 0.742 6.615 -5.619 1.00 92.06 169 LEU A O 1
ATOM 1361 N N . GLU A 1 170 ? 1.879 5.119 -6.843 1.00 94.25 170 GLU A N 1
ATOM 1362 C CA . GLU A 1 170 ? 0.811 4.784 -7.775 1.00 94.25 170 GLU A CA 1
ATOM 1363 C C . GLU A 1 170 ? -0.367 4.126 -7.043 1.00 94.25 170 GLU A C 1
ATOM 1365 O O . GLU A 1 170 ? -1.526 4.454 -7.311 1.00 94.25 170 GLU A O 1
ATOM 1370 N N . ILE A 1 171 ? -0.078 3.261 -6.065 1.00 95.25 171 ILE A N 1
ATOM 1371 C CA . ILE A 1 171 ? -1.086 2.678 -5.171 1.00 95.25 171 ILE A CA 1
ATOM 1372 C C . ILE A 1 171 ? -1.746 3.777 -4.330 1.00 95.25 171 ILE A C 1
ATOM 1374 O O . ILE A 1 171 ? -2.972 3.826 -4.279 1.00 95.25 171 ILE A O 1
ATOM 1378 N N . CYS A 1 172 ? -0.977 4.695 -3.732 1.00 94.25 172 CYS A N 1
ATOM 1379 C CA . CYS A 1 172 ? -1.538 5.823 -2.980 1.00 94.25 172 CYS A CA 1
ATOM 1380 C C . CYS A 1 172 ? -2.470 6.682 -3.851 1.00 94.25 172 CYS A C 1
ATOM 1382 O O . CYS A 1 172 ? -3.585 6.975 -3.429 1.00 94.25 172 CYS A O 1
ATOM 1384 N N . TYR A 1 173 ? -2.071 7.039 -5.077 1.00 94.19 173 TYR A N 1
ATOM 1385 C CA . TYR A 1 173 ? -2.934 7.795 -5.996 1.00 94.19 173 TYR A CA 1
ATOM 1386 C C . TYR A 1 173 ? -4.213 7.039 -6.350 1.00 94.19 173 TYR A C 1
ATOM 1388 O O . TYR A 1 173 ? -5.287 7.634 -6.392 1.00 94.19 173 TYR A O 1
ATOM 1396 N N . SER A 1 174 ? -4.108 5.728 -6.562 1.00 94.56 174 SER A N 1
ATOM 1397 C CA . SER A 1 174 ? -5.255 4.882 -6.898 1.00 94.56 174 SER A CA 1
ATOM 1398 C C . SER A 1 174 ? -6.242 4.786 -5.734 1.00 94.56 174 SER A C 1
ATOM 1400 O O . SER A 1 174 ? -7.438 4.982 -5.928 1.00 94.56 174 SER A O 1
ATOM 1402 N N . VAL A 1 175 ? -5.752 4.551 -4.512 1.00 94.25 175 VAL A N 1
ATOM 1403 C CA . VAL A 1 175 ? -6.594 4.501 -3.305 1.00 94.25 175 VAL A CA 1
ATOM 1404 C C . VAL A 1 175 ? -7.234 5.864 -3.034 1.00 94.25 175 VAL A C 1
ATOM 1406 O O . VAL A 1 175 ? -8.425 5.921 -2.746 1.00 94.25 175 VAL A O 1
ATOM 1409 N N . ALA A 1 176 ? -6.493 6.965 -3.201 1.00 93.44 176 ALA A N 1
ATOM 1410 C CA . ALA A 1 176 ? -7.052 8.312 -3.083 1.00 93.44 176 ALA A CA 1
ATOM 1411 C C . ALA A 1 176 ? -8.171 8.566 -4.101 1.00 93.44 176 ALA A C 1
ATOM 1413 O O . ALA A 1 176 ? -9.194 9.142 -3.746 1.00 93.44 176 ALA A O 1
ATOM 1414 N N . ALA A 1 177 ? -7.999 8.129 -5.353 1.00 93.19 177 ALA A N 1
ATOM 1415 C CA . ALA A 1 177 ? -9.020 8.265 -6.387 1.00 93.19 177 ALA A CA 1
ATOM 1416 C C . ALA A 1 177 ? -10.271 7.431 -6.069 1.00 93.19 177 ALA A C 1
ATOM 1418 O O . ALA A 1 177 ? -11.382 7.936 -6.208 1.00 93.19 177 ALA A O 1
ATOM 1419 N N . ILE A 1 178 ? -10.104 6.192 -5.587 1.00 92.31 178 ILE A N 1
ATOM 1420 C CA . ILE A 1 178 ? -11.222 5.348 -5.134 1.00 92.31 178 ILE A CA 1
ATOM 1421 C C . ILE A 1 178 ? -11.957 6.031 -3.976 1.00 92.31 178 ILE A C 1
ATOM 1423 O O . ILE A 1 178 ? -13.176 6.172 -4.026 1.00 92.31 178 ILE A O 1
ATOM 1427 N N . ASN A 1 179 ? -11.228 6.531 -2.978 1.00 90.12 179 ASN A N 1
ATOM 1428 C CA . ASN A 1 179 ? -11.827 7.256 -1.860 1.00 90.12 179 ASN A CA 1
ATOM 1429 C C . ASN A 1 179 ? -12.526 8.539 -2.313 1.00 90.12 179 ASN A C 1
ATOM 1431 O O . ASN A 1 179 ? -13.604 8.832 -1.821 1.00 90.12 179 ASN A O 1
ATOM 1435 N N . MET A 1 180 ? -11.983 9.278 -3.278 1.00 91.25 180 MET A N 1
ATOM 1436 C CA . MET A 1 180 ? -12.636 10.468 -3.831 1.00 91.25 180 MET A CA 1
ATOM 1437 C C . MET A 1 180 ? -13.970 10.140 -4.521 1.00 91.25 180 MET A C 1
ATOM 1439 O O . MET A 1 180 ? -14.873 10.965 -4.505 1.00 91.25 180 MET A O 1
ATOM 1443 N N . VAL A 1 181 ? -14.104 8.953 -5.123 1.00 89.25 181 VAL A N 1
ATOM 1444 C CA . VAL A 1 181 ? -15.372 8.494 -5.718 1.00 89.25 181 VAL A CA 1
ATOM 1445 C C . VAL A 1 181 ? -16.344 7.996 -4.642 1.00 89.25 181 VAL A C 1
ATOM 1447 O O . VAL A 1 181 ? -17.547 8.204 -4.767 1.00 89.25 181 VAL A O 1
ATOM 1450 N N . CYS A 1 182 ? -15.844 7.357 -3.581 1.00 87.19 182 CYS A N 1
ATOM 1451 C CA . CYS A 1 182 ? -16.673 6.857 -2.480 1.00 87.19 182 CYS A CA 1
ATOM 1452 C C . CYS A 1 182 ? -17.163 7.971 -1.538 1.00 87.19 182 CYS A C 1
ATOM 1454 O O . CYS A 1 182 ? -18.317 7.961 -1.113 1.00 87.19 182 CYS A O 1
ATOM 1456 N N . HIS A 1 183 ? -16.298 8.928 -1.204 1.00 84.19 183 HIS A N 1
ATOM 1457 C CA . HIS A 1 183 ? -16.639 10.134 -0.462 1.00 84.19 183 HIS A CA 1
ATOM 1458 C C . HIS A 1 183 ? -17.117 11.165 -1.477 1.00 84.19 183 HIS A C 1
ATOM 1460 O O . HIS A 1 183 ? -16.296 11.805 -2.106 1.00 84.19 183 HIS A O 1
ATOM 1466 N N . LEU A 1 184 ? -18.415 11.373 -1.657 1.00 81.44 184 LEU A N 1
ATOM 1467 C CA . LEU A 1 184 ? -18.927 12.425 -2.553 1.00 81.44 184 LEU A CA 1
ATOM 1468 C C . LEU A 1 184 ? -19.172 13.750 -1.806 1.00 81.44 184 LEU A C 1
ATOM 1470 O O . LEU A 1 184 ? -20.059 14.520 -2.157 1.00 81.44 184 LEU A O 1
ATOM 1474 N N . ASP A 1 185 ? -18.353 14.014 -0.782 1.00 85.25 185 ASP A N 1
ATOM 1475 C CA . ASP A 1 185 ? -18.491 15.127 0.164 1.00 85.25 185 ASP A CA 1
ATOM 1476 C C . ASP A 1 185 ? -17.259 16.046 0.152 1.00 85.25 185 ASP A C 1
ATOM 1478 O O . ASP A 1 185 ? -16.329 15.868 -0.635 1.00 85.25 185 ASP A O 1
ATOM 1482 N N . TYR A 1 186 ? -17.193 17.022 1.065 1.00 85.25 186 TYR A N 1
ATOM 1483 C CA . TYR A 1 186 ? -16.060 17.949 1.182 1.00 85.25 186 TYR A CA 1
ATOM 1484 C C . TYR A 1 186 ? -14.700 17.254 1.391 1.00 85.25 186 TYR A C 1
ATOM 1486 O O . TYR A 1 186 ? -13.668 17.788 0.982 1.00 85.25 186 TYR A O 1
ATOM 1494 N N . TYR A 1 187 ? -14.683 16.050 1.975 1.00 86.56 187 TYR A N 1
ATOM 1495 C CA . TYR A 1 187 ? -13.473 15.237 2.112 1.00 86.56 187 TYR A CA 1
ATOM 1496 C C . TYR A 1 187 ? -12.861 14.881 0.749 1.00 86.56 187 TYR A C 1
ATOM 1498 O O . TYR A 1 187 ? -11.640 14.910 0.604 1.00 86.56 187 TYR A O 1
ATOM 1506 N N . SER A 1 188 ? -13.683 14.655 -0.281 1.00 90.50 188 SER A N 1
ATOM 1507 C CA . SER A 1 188 ? -13.232 14.388 -1.658 1.00 90.50 188 SER A CA 1
ATOM 1508 C C . SER A 1 188 ? -12.369 15.511 -2.227 1.00 90.50 188 SER A C 1
ATOM 1510 O O . SER A 1 188 ? -11.399 15.265 -2.942 1.00 90.50 188 SER A O 1
ATOM 1512 N N . VAL A 1 189 ? -12.662 16.756 -1.842 1.00 92.25 189 VAL A N 1
ATOM 1513 C CA . VAL A 1 189 ? -11.896 17.931 -2.258 1.00 92.25 189 VAL A CA 1
ATOM 1514 C C . VAL A 1 189 ? -10.510 17.906 -1.615 1.00 92.25 189 VAL A C 1
ATOM 1516 O O . VAL A 1 189 ? -9.520 18.202 -2.283 1.00 92.25 189 VAL A O 1
ATOM 1519 N N . VAL A 1 190 ? -10.407 17.485 -0.350 1.00 91.75 190 VAL A N 1
ATOM 1520 C CA . VAL A 1 190 ? -9.120 17.309 0.348 1.00 91.75 190 VAL A CA 1
ATOM 1521 C C . VAL A 1 190 ? -8.273 16.230 -0.336 1.00 91.75 190 VAL A C 1
ATOM 1523 O O . VAL A 1 190 ? -7.072 16.433 -0.553 1.00 91.75 190 VAL A O 1
ATOM 1526 N N . TYR A 1 191 ? -8.899 15.120 -0.744 1.00 91.88 191 TYR A N 1
ATOM 1527 C CA . TYR A 1 191 ? -8.266 14.081 -1.563 1.00 91.88 191 TYR A CA 1
ATOM 1528 C C . TYR A 1 191 ? -7.770 14.629 -2.905 1.00 91.88 191 TYR A C 1
ATOM 1530 O O . TYR A 1 191 ? -6.592 14.465 -3.235 1.00 91.88 191 TYR A O 1
ATOM 1538 N N . GLY A 1 192 ? -8.628 15.335 -3.645 1.00 93.00 192 GLY A N 1
ATOM 1539 C CA . GLY A 1 192 ? -8.302 15.916 -4.947 1.00 93.00 192 GLY A CA 1
ATOM 1540 C C . GLY A 1 192 ? -7.163 16.936 -4.882 1.00 93.00 192 GLY A C 1
ATOM 1541 O O . GLY A 1 192 ? -6.234 16.871 -5.688 1.00 93.00 192 GLY A O 1
ATOM 1542 N N . ILE A 1 193 ? -7.170 17.829 -3.885 1.00 92.56 193 ILE A N 1
ATOM 1543 C CA . ILE A 1 193 ? -6.075 18.787 -3.654 1.00 92.56 193 ILE A CA 1
ATOM 1544 C C . ILE A 1 193 ? -4.782 18.038 -3.328 1.00 92.56 193 ILE A C 1
ATOM 1546 O O . ILE A 1 193 ? -3.740 18.345 -3.904 1.00 92.56 193 ILE A O 1
ATOM 1550 N N . THR A 1 194 ? -4.834 17.029 -2.455 1.00 91.25 194 THR A N 1
ATOM 1551 C CA . THR A 1 194 ? -3.644 16.247 -2.094 1.00 91.25 194 THR A CA 1
ATOM 1552 C C . THR A 1 194 ? -3.043 15.560 -3.317 1.00 91.25 194 THR A C 1
ATOM 1554 O O . THR A 1 194 ? -1.864 15.763 -3.611 1.00 91.25 194 THR A O 1
ATOM 1557 N N . VAL A 1 195 ? -3.845 14.819 -4.084 1.00 92.94 195 VAL A N 1
ATOM 1558 C CA . VAL A 1 195 ? -3.376 14.156 -5.310 1.00 92.94 195 VAL A CA 1
ATOM 1559 C C . VAL A 1 195 ? -2.860 15.185 -6.317 1.00 92.94 195 VAL A C 1
ATOM 1561 O O . VAL A 1 195 ? -1.768 15.011 -6.852 1.00 92.94 195 VAL A O 1
ATOM 1564 N N . GLY A 1 196 ? -3.569 16.299 -6.517 1.00 92.81 196 GLY A N 1
ATOM 1565 C CA . GLY A 1 196 ? -3.136 17.377 -7.407 1.00 92.81 196 GLY A CA 1
ATOM 1566 C C . GLY A 1 196 ? -1.779 17.966 -7.012 1.00 92.81 196 GLY A C 1
ATOM 1567 O O . GLY A 1 196 ? -0.907 18.133 -7.866 1.00 92.81 196 GLY A O 1
ATOM 1568 N N . THR A 1 197 ? -1.549 18.216 -5.718 1.00 91.19 197 THR A N 1
ATOM 1569 C CA . THR A 1 197 ? -0.248 18.707 -5.229 1.00 91.19 197 THR A CA 1
ATOM 1570 C C . THR A 1 197 ? 0.868 17.682 -5.420 1.00 91.19 197 THR A C 1
ATOM 1572 O O . THR A 1 197 ? 1.958 18.052 -5.858 1.00 91.19 197 THR A O 1
ATOM 1575 N N . LEU A 1 198 ? 0.598 16.398 -5.167 1.00 90.06 198 LEU A N 1
ATOM 1576 C CA . LEU A 1 198 ? 1.577 15.324 -5.323 1.00 90.06 198 LEU A CA 1
ATOM 1577 C C . LEU A 1 198 ? 1.940 15.078 -6.795 1.00 90.06 198 LEU A C 1
ATOM 1579 O O . LEU A 1 198 ? 3.121 14.922 -7.100 1.00 90.06 198 LEU A O 1
ATOM 1583 N N . LEU A 1 199 ? 0.965 15.124 -7.710 1.00 90.12 199 LEU A N 1
ATOM 1584 C CA . LEU A 1 199 ? 1.193 14.978 -9.154 1.00 90.12 199 LEU A CA 1
ATOM 1585 C C . LEU A 1 199 ? 1.995 16.145 -9.748 1.00 90.12 199 LEU A C 1
ATOM 1587 O O . LEU A 1 199 ? 2.801 15.937 -10.653 1.00 90.12 199 LEU A O 1
ATOM 1591 N N . CYS A 1 200 ? 1.830 17.362 -9.222 1.00 88.31 200 CYS A N 1
ATOM 1592 C CA . CYS A 1 200 ? 2.618 18.526 -9.646 1.00 88.31 200 CYS A CA 1
ATOM 1593 C C . CYS A 1 200 ? 4.080 18.485 -9.157 1.00 88.31 200 CYS A C 1
ATOM 1595 O O . CYS A 1 200 ? 4.909 19.294 -9.589 1.00 88.31 200 CYS A O 1
ATOM 1597 N N . MET A 1 201 ? 4.415 17.595 -8.219 1.00 87.75 201 MET A N 1
ATOM 1598 C CA . MET A 1 201 ? 5.721 17.542 -7.571 1.00 87.75 201 MET A CA 1
ATOM 1599 C C . MET A 1 201 ? 6.570 16.363 -8.050 1.00 87.75 201 MET A C 1
ATOM 1601 O O . MET A 1 201 ? 6.114 15.244 -8.243 1.00 87.75 201 MET A O 1
ATOM 1605 N N . ASN A 1 202 ? 7.882 16.587 -8.143 1.00 85.50 202 ASN A N 1
ATOM 1606 C CA . ASN A 1 202 ? 8.835 15.499 -8.353 1.00 85.50 202 ASN A CA 1
ATOM 1607 C C . ASN A 1 202 ? 8.952 14.625 -7.094 1.00 85.50 202 ASN A C 1
ATOM 1609 O O . ASN A 1 202 ? 8.910 15.152 -5.981 1.00 85.50 202 ASN A O 1
ATOM 1613 N N . ARG A 1 203 ? 9.263 13.329 -7.267 1.00 86.50 203 ARG A N 1
ATOM 1614 C CA . ARG A 1 203 ? 9.446 12.333 -6.184 1.00 86.50 203 ARG A CA 1
ATOM 1615 C C . ARG A 1 203 ? 10.262 12.854 -4.989 1.00 86.50 203 ARG A C 1
ATOM 1617 O O . ARG A 1 203 ? 9.863 12.688 -3.846 1.00 86.50 203 ARG A O 1
ATOM 1624 N N . LYS A 1 204 ? 11.362 13.576 -5.247 1.00 85.50 204 LYS A N 1
ATOM 1625 C CA . LYS A 1 204 ? 12.215 14.166 -4.194 1.00 85.50 204 LYS A CA 1
ATOM 1626 C C . LYS A 1 204 ? 11.516 15.249 -3.361 1.00 85.50 204 LYS A C 1
ATOM 1628 O O . LYS A 1 204 ? 11.734 15.320 -2.161 1.00 85.50 204 LYS A O 1
ATOM 1633 N N . ARG A 1 205 ? 10.717 16.115 -3.997 1.00 88.62 205 ARG A N 1
ATOM 1634 C CA . ARG A 1 205 ? 9.944 17.153 -3.290 1.00 88.62 205 ARG A CA 1
ATOM 1635 C C . ARG A 1 205 ? 8.744 16.537 -2.578 1.00 88.62 205 ARG A C 1
ATOM 1637 O O . ARG A 1 205 ? 8.478 16.908 -1.443 1.00 88.62 205 ARG A O 1
ATOM 1644 N N . SER A 1 206 ? 8.089 15.567 -3.218 1.00 91.12 206 SER A N 1
ATOM 1645 C CA . SER A 1 206 ? 6.989 14.801 -2.630 1.00 91.12 206 SER A CA 1
ATOM 1646 C C . SER A 1 206 ? 7.403 14.159 -1.299 1.00 91.12 206 SER A C 1
ATOM 1648 O O . SER A 1 206 ? 6.694 14.327 -0.315 1.00 91.12 206 SER A O 1
ATOM 1650 N N . ALA A 1 207 ? 8.607 13.578 -1.213 1.00 91.94 207 ALA A N 1
ATOM 1651 C CA . ALA A 1 207 ? 9.140 13.020 0.034 1.00 91.94 207 ALA A CA 1
ATOM 1652 C C . ALA A 1 207 ? 9.256 14.035 1.189 1.00 91.94 207 ALA A C 1
ATOM 1654 O O . ALA A 1 207 ? 9.062 13.669 2.345 1.00 91.94 207 ALA A O 1
ATOM 1655 N N . TYR A 1 208 ? 9.542 15.309 0.895 1.00 91.31 208 TYR A N 1
ATOM 1656 C CA . TYR A 1 208 ? 9.641 16.362 1.912 1.00 91.31 208 TYR A CA 1
ATOM 1657 C C . TYR A 1 208 ? 8.265 16.840 2.398 1.00 91.31 208 TYR A C 1
ATOM 1659 O O . TYR A 1 208 ? 8.084 17.118 3.579 1.00 91.31 208 TYR A O 1
ATOM 1667 N N . VAL A 1 209 ? 7.287 16.924 1.492 1.00 92.69 209 VAL A N 1
ATOM 1668 C CA . VAL A 1 209 ? 5.915 17.369 1.804 1.00 92.69 209 VAL A CA 1
ATOM 1669 C C . VAL A 1 209 ? 5.070 16.232 2.398 1.00 92.69 209 VAL A C 1
ATOM 1671 O O . VAL A 1 209 ? 4.062 16.476 3.053 1.00 92.69 209 VAL A O 1
ATOM 1674 N N . TRP A 1 210 ? 5.500 14.980 2.245 1.00 93.88 210 TRP A N 1
ATOM 1675 C CA . TRP A 1 210 ? 4.757 13.789 2.661 1.00 93.88 210 TRP A CA 1
ATOM 1676 C C . TRP A 1 210 ? 4.248 13.791 4.117 1.00 93.88 210 TRP A C 1
ATOM 1678 O O . TRP A 1 210 ? 3.068 13.495 4.325 1.00 93.88 210 TRP A O 1
ATOM 1688 N N . PRO A 1 211 ? 5.048 14.173 5.138 1.00 93.25 211 PRO A N 1
ATOM 1689 C CA . PRO A 1 211 ? 4.568 14.214 6.523 1.00 93.25 211 PRO A CA 1
ATOM 1690 C C . PRO A 1 211 ? 3.431 15.223 6.742 1.00 93.25 211 PRO A C 1
ATOM 1692 O O . PRO A 1 211 ? 2.587 15.019 7.617 1.00 93.25 211 PRO A O 1
ATOM 1695 N N . ILE A 1 212 ? 3.376 16.291 5.935 1.00 93.12 212 ILE A N 1
ATOM 1696 C CA . ILE A 1 212 ? 2.301 17.292 5.987 1.00 93.12 212 ILE A CA 1
ATOM 1697 C C . ILE A 1 212 ? 0.991 16.654 5.519 1.00 93.12 212 ILE A C 1
ATOM 1699 O O . ILE A 1 212 ? -0.033 16.827 6.175 1.00 93.12 212 ILE A O 1
ATOM 1703 N N . HIS A 1 213 ? 1.025 15.857 4.445 1.00 92.56 213 HIS A N 1
ATOM 1704 C CA . HIS A 1 213 ? -0.153 15.118 3.985 1.00 92.56 213 HIS A CA 1
ATOM 1705 C C . HIS A 1 213 ? -0.625 14.096 5.023 1.00 92.56 213 HIS A C 1
ATOM 1707 O O . HIS A 1 213 ? -1.812 14.056 5.325 1.00 92.56 213 HIS A O 1
ATOM 1713 N N . ILE A 1 214 ? 0.281 13.327 5.635 1.00 93.25 214 ILE A N 1
ATOM 1714 C CA . ILE A 1 214 ? -0.087 12.401 6.722 1.00 93.25 214 ILE A CA 1
ATOM 1715 C C . ILE A 1 214 ? -0.768 13.151 7.871 1.00 93.25 214 ILE A C 1
ATOM 1717 O O . ILE A 1 214 ? -1.836 12.745 8.322 1.00 93.25 214 ILE A O 1
ATOM 1721 N N . SER A 1 215 ? -0.191 14.274 8.303 1.00 92.00 215 SER A N 1
ATOM 1722 C CA . SER A 1 215 ? -0.761 15.091 9.381 1.00 92.00 215 SER A CA 1
ATOM 1723 C C . SER A 1 215 ? -2.157 15.613 9.023 1.00 92.00 215 SER A C 1
ATOM 1725 O O . SER A 1 215 ? -3.066 15.548 9.848 1.00 92.00 215 SER A O 1
ATOM 1727 N N . LEU A 1 216 ? -2.354 16.068 7.780 1.00 92.44 216 LEU A N 1
ATOM 1728 C CA . LEU A 1 216 ? -3.653 16.515 7.271 1.00 92.44 216 LEU A CA 1
ATOM 1729 C C . LEU A 1 216 ? -4.707 15.397 7.337 1.00 92.44 216 LEU A C 1
ATOM 1731 O O . LEU A 1 216 ? -5.825 15.643 7.791 1.00 92.44 216 LEU A O 1
ATOM 1735 N N . PHE A 1 217 ? -4.360 14.171 6.934 1.00 90.50 217 PHE A N 1
ATOM 1736 C CA . PHE A 1 217 ? -5.288 13.034 6.961 1.00 90.50 217 PHE A CA 1
ATOM 1737 C C . PHE A 1 217 ? -5.571 12.519 8.372 1.00 90.50 217 PHE A C 1
ATOM 1739 O O . PHE A 1 217 ? -6.712 12.171 8.657 1.00 90.50 217 PHE A O 1
ATOM 1746 N N . ILE A 1 218 ? -4.593 12.557 9.282 1.00 90.38 218 ILE A N 1
ATOM 1747 C CA . ILE A 1 218 ? -4.830 12.276 10.705 1.00 90.38 218 ILE A CA 1
ATOM 1748 C C . ILE A 1 218 ? -5.859 13.261 11.269 1.00 90.38 218 ILE A C 1
ATOM 1750 O O . ILE A 1 218 ? -6.852 12.839 11.853 1.00 90.38 218 ILE A O 1
ATOM 1754 N N . VAL A 1 219 ? -5.671 14.568 11.054 1.00 89.00 219 VAL A N 1
ATOM 1755 C CA . VAL A 1 219 ? -6.624 15.590 11.524 1.00 89.00 219 VAL A CA 1
ATOM 1756 C C . VAL A 1 219 ? -8.003 15.380 10.901 1.00 89.00 219 VAL A C 1
ATOM 1758 O O . VAL A 1 219 ? -9.008 15.445 11.602 1.00 89.00 219 VAL A O 1
ATOM 1761 N N . THR A 1 220 ? -8.055 15.077 9.605 1.00 87.00 220 THR A N 1
ATOM 1762 C CA . THR A 1 220 ? -9.308 14.809 8.886 1.00 87.00 220 THR A CA 1
ATOM 1763 C C . THR A 1 220 ? -10.055 13.617 9.488 1.00 87.00 220 THR A C 1
ATOM 1765 O O . THR A 1 220 ? -11.250 13.728 9.757 1.00 87.00 220 THR A O 1
ATOM 1768 N N . LEU A 1 221 ? -9.349 12.523 9.788 1.00 85.44 221 LEU A N 1
ATOM 1769 C CA . LEU A 1 221 ? -9.927 11.320 10.388 1.00 85.44 221 LEU A CA 1
ATOM 1770 C C . LEU A 1 221 ? -10.396 11.558 11.832 1.00 85.44 221 LEU A C 1
ATOM 1772 O O . LEU A 1 221 ? -11.433 11.042 12.241 1.00 85.44 221 LEU A O 1
ATOM 1776 N N . ILE A 1 222 ? -9.698 12.399 12.601 1.00 84.06 222 ILE A N 1
ATOM 1777 C CA . ILE A 1 222 ? -10.146 12.818 13.941 1.00 84.06 222 ILE A CA 1
ATOM 1778 C C . ILE A 1 222 ? -11.423 13.652 13.848 1.00 84.06 222 ILE A C 1
ATOM 1780 O O . ILE A 1 222 ? -12.368 13.415 14.599 1.00 84.06 222 ILE A O 1
ATOM 1784 N N . LEU A 1 223 ? -11.472 14.615 12.924 1.00 82.56 223 LEU A N 1
ATOM 1785 C CA . LEU A 1 223 ? -12.663 15.435 12.702 1.00 82.56 223 LEU A CA 1
ATOM 1786 C C . LEU A 1 223 ? -13.855 14.575 12.274 1.00 82.56 223 LEU A C 1
ATOM 1788 O O . LEU A 1 223 ? -14.959 14.806 12.758 1.00 82.56 223 LEU A O 1
ATOM 1792 N N . GLN A 1 224 ? -13.627 13.557 11.438 1.00 80.81 224 GLN A N 1
ATOM 1793 C CA . GLN A 1 224 ? -14.637 12.546 11.118 1.00 80.81 224 GLN A CA 1
ATOM 1794 C C . GLN A 1 224 ? -15.094 11.817 12.382 1.00 80.81 224 GLN A C 1
ATOM 1796 O O . GLN A 1 224 ? -16.285 11.810 12.664 1.00 80.81 224 GLN A O 1
ATOM 1801 N N . CYS A 1 225 ? -14.174 11.295 13.198 1.00 75.81 225 CYS A N 1
ATOM 1802 C CA . CYS A 1 225 ? -14.514 10.581 14.436 1.00 75.81 225 CYS A CA 1
ATOM 1803 C C . CYS A 1 225 ? -15.318 11.437 15.434 1.00 75.81 225 CYS A C 1
ATOM 1805 O O . CYS A 1 225 ? -16.190 10.914 16.121 1.00 75.81 225 CYS A O 1
ATOM 1807 N N . ILE A 1 226 ? -15.051 12.745 15.517 1.00 74.94 226 ILE A N 1
ATOM 1808 C CA . ILE A 1 226 ? -15.806 13.669 16.381 1.00 74.94 226 ILE A CA 1
ATOM 1809 C C . ILE A 1 226 ? -17.187 13.978 15.781 1.00 74.94 226 ILE A C 1
ATOM 1811 O O . ILE A 1 226 ? -18.183 14.011 16.503 1.00 74.94 226 ILE A O 1
ATOM 1815 N N . ALA A 1 227 ? -17.264 14.189 14.465 1.00 73.94 227 ALA A N 1
ATOM 1816 C CA . ALA A 1 227 ? -18.522 14.443 13.757 1.00 73.94 227 ALA A CA 1
ATOM 1817 C C . ALA A 1 227 ? -19.433 13.199 13.675 1.00 73.94 227 ALA A C 1
ATOM 1819 O O . ALA A 1 227 ? -20.637 13.321 13.457 1.00 73.94 227 ALA A O 1
ATOM 1820 N N . VAL A 1 228 ? -18.870 12.007 13.892 1.00 63.62 228 VAL A N 1
ATOM 1821 C CA . VAL A 1 228 ? -19.505 10.680 13.801 1.00 63.62 228 VAL A CA 1
ATOM 1822 C C . VAL A 1 228 ? -20.593 10.407 14.858 1.00 63.62 228 VAL A C 1
ATOM 1824 O O . VAL A 1 228 ? -21.248 9.370 14.816 1.00 63.62 228 VAL A O 1
ATOM 1827 N N . LEU A 1 229 ? -20.955 11.377 15.701 1.00 62.34 229 LEU A N 1
ATOM 1828 C CA . LEU A 1 229 ? -22.201 11.313 16.483 1.00 62.34 229 LEU A CA 1
ATOM 1829 C C . LEU A 1 229 ? -23.493 11.338 15.618 1.00 62.34 229 LEU A C 1
ATOM 1831 O O . LEU A 1 229 ? -24.585 11.333 16.182 1.00 62.34 229 LEU A O 1
ATOM 1835 N N . GLY A 1 230 ? -23.408 11.330 14.275 1.00 53.22 230 GLY A N 1
ATOM 1836 C CA . GLY A 1 230 ? -24.592 11.273 13.402 1.00 53.22 230 GLY A CA 1
ATOM 1837 C C . GLY A 1 230 ? -24.426 10.867 11.923 1.00 53.22 230 GLY A C 1
ATOM 1838 O O . GLY A 1 230 ? -25.346 11.148 11.158 1.00 53.22 230 GLY A O 1
ATOM 1839 N N . LEU A 1 231 ? -23.328 10.234 11.473 1.00 48.53 231 LEU A N 1
ATOM 1840 C CA . LEU A 1 231 ? -23.126 9.865 10.048 1.00 48.53 231 LEU A CA 1
ATOM 1841 C C . LEU A 1 231 ? -22.697 8.393 9.835 1.00 48.53 231 LEU A C 1
ATOM 1843 O O . LEU A 1 231 ? -22.102 7.796 10.731 1.00 48.53 231 LEU A O 1
ATOM 1847 N N . PRO A 1 232 ? -22.997 7.785 8.664 1.00 54.53 232 PRO A N 1
ATOM 1848 C CA . PRO A 1 232 ? -22.781 6.361 8.404 1.00 54.53 232 PRO A CA 1
ATOM 1849 C C . PRO A 1 232 ? -21.292 6.002 8.247 1.00 54.53 232 PRO A C 1
ATOM 1851 O O . PRO A 1 232 ? -20.607 6.430 7.324 1.00 54.53 232 PRO A O 1
ATOM 1854 N N . LEU A 1 233 ? -20.825 5.120 9.128 1.00 59.78 233 LEU A N 1
ATOM 1855 C CA . LEU A 1 233 ? -19.413 4.812 9.410 1.00 59.78 233 LEU A CA 1
ATOM 1856 C C . LEU A 1 233 ? -18.670 4.016 8.328 1.00 59.78 233 LEU A C 1
ATOM 1858 O O . LEU A 1 233 ? -17.453 3.862 8.405 1.00 59.78 233 LEU A O 1
ATOM 1862 N N . HIS A 1 234 ? -19.374 3.501 7.317 1.00 62.56 234 HIS A N 1
ATOM 1863 C CA . HIS A 1 234 ? -18.769 2.679 6.261 1.00 62.56 234 HIS A CA 1
ATOM 1864 C C . HIS A 1 234 ? -17.701 3.433 5.449 1.00 62.56 234 HIS A C 1
ATOM 1866 O O . HIS A 1 234 ? -16.837 2.808 4.839 1.00 62.56 234 HIS A O 1
ATOM 1872 N N . GLN A 1 235 ? -17.739 4.766 5.458 1.00 69.00 235 GLN A N 1
ATOM 1873 C CA . GLN A 1 235 ? -16.838 5.608 4.676 1.00 69.00 235 GLN A CA 1
ATOM 1874 C C . GLN A 1 235 ? -15.445 5.752 5.322 1.00 69.00 235 GLN A C 1
ATOM 1876 O O . GLN A 1 235 ? -14.451 5.807 4.607 1.00 69.00 235 GLN A O 1
ATOM 1881 N N . CYS A 1 236 ? -15.330 5.674 6.656 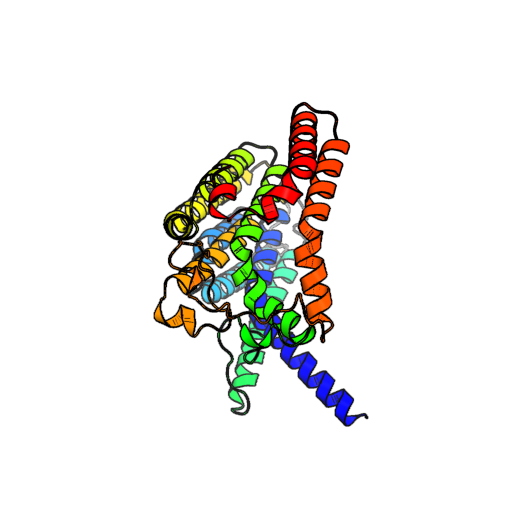1.00 77.12 236 CYS A N 1
ATOM 1882 C CA . CYS A 1 236 ? -14.045 5.814 7.363 1.00 77.12 236 CYS A CA 1
ATOM 1883 C C . CYS A 1 236 ? -13.057 4.662 7.099 1.00 77.12 236 CYS A C 1
ATOM 1885 O O . CYS A 1 236 ? -11.857 4.791 7.345 1.00 77.12 236 CYS A O 1
ATOM 1887 N N . PHE A 1 237 ? -13.540 3.520 6.597 1.00 83.62 237 PHE A N 1
ATOM 1888 C CA . PHE A 1 237 ? -12.688 2.392 6.214 1.00 83.62 237 PHE A CA 1
ATOM 1889 C C . PHE A 1 237 ? -11.716 2.763 5.085 1.00 83.62 237 PHE A C 1
ATOM 1891 O O . PHE A 1 237 ? -10.529 2.436 5.157 1.00 83.62 237 PHE A O 1
ATOM 1898 N N . GLY A 1 238 ? -12.206 3.480 4.068 1.00 87.81 238 GLY A N 1
ATOM 1899 C CA . GLY A 1 238 ? -11.379 3.952 2.959 1.00 87.81 238 GLY A CA 1
ATOM 1900 C C . GLY A 1 238 ? -10.304 4.927 3.435 1.00 87.81 238 GLY A C 1
ATOM 1901 O O . GLY A 1 238 ? -9.133 4.788 3.064 1.00 87.81 238 GLY A O 1
ATOM 1902 N N . ASP A 1 239 ? -10.679 5.860 4.315 1.00 88.19 239 ASP A N 1
ATOM 1903 C CA . ASP A 1 239 ? -9.766 6.835 4.920 1.00 88.19 239 ASP A CA 1
ATOM 1904 C C . ASP A 1 239 ? -8.625 6.154 5.695 1.00 88.19 239 ASP A C 1
ATOM 1906 O O . ASP A 1 239 ? -7.455 6.515 5.533 1.00 88.19 239 ASP A O 1
ATOM 1910 N N . TYR A 1 240 ? -8.938 5.120 6.485 1.00 88.50 240 TYR A N 1
ATOM 1911 C CA . TYR A 1 240 ? -7.933 4.365 7.236 1.00 88.50 240 TYR A CA 1
ATOM 1912 C C . TYR A 1 240 ? -6.975 3.597 6.315 1.00 88.50 240 TYR A C 1
ATOM 1914 O O . TYR A 1 240 ? -5.759 3.649 6.517 1.00 88.50 240 TYR A O 1
ATOM 1922 N N . ILE A 1 241 ? -7.484 2.917 5.276 1.00 91.25 241 ILE A N 1
ATOM 1923 C CA . ILE A 1 241 ? -6.628 2.228 4.291 1.00 91.25 241 ILE A CA 1
ATOM 1924 C C . ILE A 1 241 ? -5.696 3.221 3.606 1.00 91.25 241 ILE A C 1
ATOM 1926 O O . ILE A 1 241 ? -4.506 2.942 3.435 1.00 91.25 241 ILE A O 1
ATOM 1930 N N . TYR A 1 242 ? -6.211 4.387 3.227 1.00 92.56 242 TYR A N 1
ATOM 1931 C CA . TYR A 1 242 ? -5.390 5.402 2.593 1.00 92.56 242 TYR A CA 1
ATOM 1932 C C . TYR A 1 242 ? -4.312 5.938 3.532 1.00 92.56 242 TYR A C 1
ATOM 1934 O O . TYR A 1 242 ? -3.145 6.008 3.140 1.00 92.56 242 TYR A O 1
ATOM 1942 N N . LEU A 1 243 ? -4.658 6.234 4.787 1.00 92.31 243 LEU A N 1
ATOM 1943 C CA . LEU A 1 243 ? -3.687 6.660 5.792 1.00 92.31 243 LEU A CA 1
ATOM 1944 C C . LEU A 1 243 ? -2.626 5.578 6.054 1.00 92.31 243 LEU A C 1
ATOM 1946 O O . LEU A 1 243 ? -1.438 5.896 6.138 1.00 92.31 243 LEU A O 1
ATOM 1950 N N . LEU A 1 244 ? -3.017 4.300 6.092 1.00 92.50 244 LEU A N 1
ATOM 1951 C CA . LEU A 1 244 ? -2.085 3.174 6.154 1.00 92.50 244 LEU A CA 1
ATOM 1952 C C . LEU A 1 244 ? -1.120 3.200 4.960 1.00 92.50 244 LEU A C 1
ATOM 1954 O O . LEU A 1 244 ? 0.094 3.135 5.164 1.00 92.50 244 LEU A O 1
ATOM 1958 N N . CYS A 1 245 ? -1.617 3.346 3.728 1.00 94.19 245 CYS A N 1
ATOM 1959 C CA . CYS A 1 245 ? -0.770 3.469 2.538 1.00 94.19 245 CYS A CA 1
ATOM 1960 C C . CYS A 1 245 ? 0.185 4.671 2.630 1.00 94.19 245 CYS A C 1
ATOM 1962 O O . CYS A 1 245 ? 1.376 4.517 2.348 1.00 94.19 245 CYS A O 1
ATOM 1964 N N . LEU A 1 246 ? -0.286 5.836 3.088 1.00 94.38 246 LEU A N 1
ATOM 1965 C CA . LEU A 1 246 ? 0.556 7.020 3.277 1.00 94.38 246 LEU A CA 1
ATOM 1966 C C . LEU A 1 246 ? 1.684 6.767 4.287 1.00 94.38 246 LEU A C 1
ATOM 1968 O O . LEU A 1 246 ? 2.846 7.062 3.991 1.00 94.38 246 LEU A O 1
ATOM 1972 N N . CYS A 1 247 ? 1.378 6.183 5.447 1.00 93.44 247 CYS A N 1
ATOM 1973 C CA . CYS A 1 247 ? 2.374 5.870 6.474 1.00 93.44 247 CYS A CA 1
ATOM 1974 C C . CYS A 1 247 ? 3.392 4.825 5.991 1.00 93.44 247 CYS A C 1
ATOM 1976 O O . CYS A 1 247 ? 4.597 4.981 6.199 1.00 93.44 247 CYS A O 1
ATOM 1978 N N . GLN A 1 248 ? 2.944 3.790 5.274 1.00 92.75 248 GLN A N 1
ATOM 1979 C CA . GLN A 1 248 ? 3.854 2.806 4.680 1.00 92.75 248 GLN A CA 1
ATOM 1980 C C . GLN A 1 248 ? 4.743 3.433 3.602 1.00 92.75 248 GLN A C 1
ATOM 1982 O O . GLN A 1 248 ? 5.919 3.086 3.482 1.00 92.75 248 GLN A O 1
ATOM 1987 N N . HIS A 1 249 ? 4.218 4.375 2.821 1.00 94.25 249 HIS A N 1
ATOM 1988 C CA . HIS A 1 249 ? 5.009 5.041 1.796 1.00 94.25 249 HIS A CA 1
ATOM 1989 C C . HIS A 1 249 ? 6.012 6.045 2.385 1.00 94.25 249 HIS A C 1
ATOM 1991 O O . HIS A 1 249 ? 7.112 6.192 1.852 1.00 94.25 249 HIS A O 1
ATOM 1997 N N . LEU A 1 250 ? 5.708 6.656 3.538 1.00 93.50 250 LEU A N 1
ATOM 1998 C CA . LEU A 1 250 ? 6.696 7.440 4.286 1.00 93.50 250 LEU A CA 1
ATOM 1999 C C . LEU A 1 250 ? 7.912 6.578 4.642 1.00 93.50 250 LEU A C 1
ATOM 2001 O O . LEU A 1 250 ? 9.046 7.013 4.455 1.00 93.50 250 LEU A O 1
ATOM 2005 N N . TYR A 1 251 ? 7.689 5.339 5.086 1.00 90.94 251 TYR A N 1
ATOM 2006 C CA . TYR A 1 251 ? 8.776 4.399 5.361 1.00 90.94 251 TYR A CA 1
ATOM 2007 C C . TYR A 1 251 ? 9.609 4.087 4.104 1.00 90.94 251 TYR A C 1
ATOM 2009 O O . TYR A 1 251 ? 10.839 4.054 4.173 1.00 90.94 251 TYR A O 1
ATOM 2017 N N . VAL A 1 252 ? 8.972 3.949 2.934 1.00 92.31 252 VAL A N 1
ATOM 2018 C CA . VAL A 1 252 ? 9.678 3.801 1.646 1.00 92.31 252 VAL A CA 1
ATOM 2019 C C . VAL A 1 252 ? 10.552 5.024 1.352 1.00 92.31 252 VAL A C 1
ATOM 2021 O O . VAL A 1 252 ? 11.729 4.865 1.022 1.00 92.31 252 VAL A O 1
ATOM 2024 N N . PHE A 1 253 ? 10.041 6.241 1.552 1.00 92.75 253 PHE A N 1
ATOM 2025 C CA . PHE A 1 253 ? 10.851 7.453 1.410 1.00 92.75 253 PHE A CA 1
ATOM 2026 C C . PHE A 1 253 ? 11.998 7.536 2.418 1.00 92.75 253 PHE A C 1
ATOM 2028 O O . PHE A 1 253 ? 13.085 7.986 2.059 1.00 92.75 253 PHE A O 1
ATOM 2035 N N . MET A 1 254 ? 11.811 7.056 3.649 1.00 90.38 254 MET A N 1
ATOM 2036 C CA . MET A 1 254 ? 12.894 6.974 4.634 1.00 90.38 254 MET A CA 1
ATOM 2037 C C . MET A 1 254 ? 13.994 5.991 4.212 1.00 90.38 254 MET A C 1
ATOM 2039 O O . MET A 1 254 ? 15.167 6.239 4.496 1.00 90.38 254 MET A O 1
ATOM 2043 N N . ILE A 1 255 ? 13.643 4.893 3.531 1.00 88.75 255 ILE A N 1
ATOM 2044 C CA . ILE A 1 255 ? 14.625 3.977 2.930 1.00 88.75 255 ILE A CA 1
ATOM 2045 C C . ILE A 1 255 ? 15.363 4.680 1.786 1.00 88.75 255 ILE A C 1
ATOM 2047 O O . ILE A 1 255 ? 16.592 4.669 1.755 1.00 88.75 255 ILE A O 1
ATOM 2051 N N . GLU A 1 256 ? 14.635 5.329 0.875 1.00 89.31 256 GLU A N 1
ATOM 2052 C CA . GLU A 1 256 ? 15.214 6.036 -0.279 1.00 89.31 256 GLU A CA 1
ATOM 2053 C C . GLU A 1 256 ? 16.096 7.229 0.119 1.00 89.31 256 GLU A C 1
ATOM 2055 O O . GLU A 1 256 ? 17.045 7.559 -0.593 1.00 89.31 256 GLU A O 1
ATOM 2060 N N . ALA A 1 257 ? 15.820 7.858 1.263 1.00 88.19 257 ALA A N 1
ATOM 2061 C CA . ALA A 1 257 ? 16.603 8.970 1.791 1.00 88.19 257 ALA A CA 1
ATOM 2062 C C . ALA A 1 257 ? 17.996 8.553 2.291 1.00 88.19 257 ALA A C 1
ATOM 2064 O O . ALA A 1 257 ? 18.857 9.418 2.453 1.00 88.19 257 ALA A O 1
ATOM 2065 N N . LYS A 1 258 ? 18.242 7.257 2.542 1.00 88.44 258 LYS A N 1
ATOM 2066 C CA . LYS A 1 258 ? 19.534 6.748 3.025 1.00 88.44 258 LYS A CA 1
ATOM 2067 C C . LYS A 1 258 ? 20.428 6.345 1.840 1.00 88.44 258 LYS A C 1
ATOM 2069 O O . LYS A 1 258 ? 20.285 5.236 1.325 1.00 88.44 258 LYS A O 1
ATOM 2074 N N . PRO A 1 259 ? 21.410 7.175 1.431 1.00 77.38 259 PRO A N 1
ATOM 2075 C CA . PRO A 1 259 ? 22.209 6.919 0.229 1.00 77.38 259 PRO A CA 1
ATOM 2076 C C . PRO A 1 259 ? 23.051 5.639 0.320 1.00 77.38 259 PRO A C 1
ATOM 2078 O O . PRO A 1 259 ? 23.202 4.940 -0.672 1.00 77.38 259 PRO A O 1
ATOM 2081 N N . GLN A 1 260 ? 23.540 5.288 1.515 1.00 76.31 260 GLN A N 1
ATOM 2082 C CA . GLN A 1 260 ? 24.340 4.075 1.752 1.00 76.31 260 GLN A CA 1
ATOM 2083 C C . GLN A 1 260 ? 23.565 2.775 1.485 1.00 76.31 260 GLN A C 1
ATOM 2085 O O . GLN A 1 260 ? 24.160 1.751 1.163 1.00 76.31 260 GLN A O 1
ATOM 2090 N N . LEU A 1 261 ? 22.237 2.809 1.628 1.00 76.44 261 LEU A N 1
ATOM 2091 C CA . LEU A 1 261 ? 21.371 1.652 1.420 1.00 76.44 261 LEU A CA 1
ATOM 2092 C C . LEU A 1 261 ? 20.843 1.580 -0.013 1.00 76.44 261 LEU A C 1
ATOM 2094 O O . LEU A 1 261 ? 20.408 0.514 -0.416 1.00 76.44 261 LEU A O 1
ATOM 2098 N N . LEU A 1 262 ? 20.901 2.656 -0.801 1.00 71.75 262 LEU A N 1
ATOM 2099 C CA . LEU A 1 262 ? 20.241 2.715 -2.109 1.00 71.75 262 LEU A CA 1
ATOM 2100 C C . LEU A 1 262 ? 20.757 1.652 -3.099 1.00 71.75 262 LEU A C 1
ATOM 2102 O O . LEU A 1 262 ? 19.958 1.032 -3.801 1.00 71.75 262 LEU A O 1
ATOM 2106 N N . ASP A 1 263 ? 22.071 1.413 -3.115 1.00 70.19 263 ASP A N 1
ATOM 2107 C CA . ASP A 1 263 ? 22.708 0.434 -4.011 1.00 70.19 263 ASP A CA 1
ATOM 2108 C C . ASP A 1 263 ? 22.768 -0.984 -3.416 1.00 70.19 263 ASP A C 1
ATOM 2110 O O . ASP A 1 263 ? 22.898 -1.964 -4.150 1.00 70.19 263 ASP A O 1
ATOM 2114 N N . SER A 1 264 ? 22.656 -1.099 -2.089 1.00 80.00 264 SER A N 1
ATOM 2115 C CA . SER A 1 264 ? 22.720 -2.369 -1.348 1.00 80.00 264 SER A CA 1
ATOM 2116 C C . SER A 1 264 ? 21.332 -2.965 -1.066 1.00 80.00 264 SER A C 1
ATOM 2118 O O . SER A 1 264 ? 21.190 -4.159 -0.804 1.00 80.00 264 SER A O 1
ATOM 2120 N N . TYR A 1 265 ? 20.274 -2.155 -1.143 1.00 86.50 265 TYR A N 1
ATOM 2121 C CA . TYR A 1 265 ? 18.909 -2.595 -0.892 1.00 86.50 265 TYR A CA 1
ATOM 2122 C C . TYR A 1 265 ? 18.429 -3.535 -2.002 1.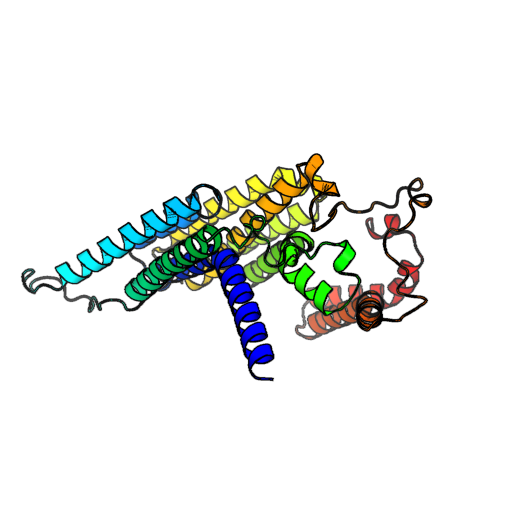00 86.50 265 TYR A C 1
ATOM 2124 O O . TYR A 1 265 ? 18.449 -3.188 -3.185 1.00 86.50 265 TYR A O 1
ATOM 2132 N N . GLY A 1 266 ? 17.936 -4.718 -1.621 1.00 85.75 266 GLY A N 1
ATOM 2133 C CA . GLY A 1 266 ? 17.530 -5.770 -2.560 1.00 85.75 266 GLY A CA 1
ATOM 2134 C C . GLY A 1 266 ? 16.477 -5.336 -3.591 1.00 85.75 266 GLY A C 1
ATOM 2135 O O . GLY A 1 266 ? 16.460 -5.870 -4.700 1.00 85.75 266 GLY A O 1
ATOM 2136 N N . GLY A 1 267 ? 15.663 -4.317 -3.285 1.00 86.12 267 GLY A N 1
ATOM 2137 C CA . GLY A 1 267 ? 14.665 -3.732 -4.193 1.00 86.12 267 GLY A CA 1
ATOM 2138 C C . GLY A 1 267 ? 15.236 -2.862 -5.327 1.00 86.12 267 GLY A C 1
ATOM 2139 O O . GLY A 1 267 ? 14.532 -2.590 -6.306 1.00 86.12 267 GLY A O 1
ATOM 2140 N N . GLY A 1 268 ? 16.505 -2.448 -5.235 1.00 87.25 268 GLY A N 1
ATOM 2141 C CA . GLY A 1 268 ? 17.191 -1.571 -6.193 1.00 87.25 268 GLY A CA 1
ATOM 2142 C C . GLY A 1 268 ? 16.648 -0.135 -6.251 1.00 87.25 268 GLY A C 1
ATOM 2143 O O . GLY A 1 268 ? 15.609 0.174 -5.681 1.00 87.25 268 GLY A O 1
ATOM 2144 N N . SER A 1 269 ? 17.316 0.743 -7.002 1.00 85.94 269 SER A N 1
ATOM 2145 C CA . SER A 1 269 ? 16.985 2.178 -7.067 1.00 85.94 269 SER A CA 1
ATOM 2146 C C . SER A 1 269 ? 15.595 2.489 -7.660 1.00 85.94 269 SER A C 1
ATOM 2148 O O . SER A 1 269 ? 15.135 1.818 -8.589 1.00 85.94 269 SER A O 1
ATOM 2150 N N . ASN A 1 270 ? 14.953 3.538 -7.125 1.00 87.38 270 ASN A N 1
ATOM 2151 C CA . ASN A 1 270 ? 13.671 4.122 -7.562 1.00 87.38 270 ASN A CA 1
ATOM 2152 C C . ASN A 1 270 ? 13.820 5.547 -8.132 1.00 87.38 270 ASN A C 1
ATOM 2154 O O . ASN A 1 270 ? 12.847 6.290 -8.271 1.00 87.38 270 ASN A O 1
ATOM 2158 N N . VAL A 1 271 ? 15.048 5.977 -8.429 1.00 82.31 271 VAL A N 1
ATOM 2159 C CA . VAL A 1 271 ? 15.292 7.325 -8.951 1.00 82.31 271 VAL A CA 1
ATOM 2160 C C . VAL A 1 271 ? 14.814 7.422 -10.401 1.00 82.31 271 VAL A C 1
ATOM 2162 O O . VAL A 1 271 ? 15.220 6.630 -11.249 1.00 82.31 271 VAL A O 1
ATOM 2165 N N . ASN A 1 272 ? 13.998 8.438 -10.700 1.00 78.44 272 ASN A N 1
ATOM 2166 C CA . ASN A 1 272 ? 13.569 8.732 -12.067 1.00 78.44 272 ASN A CA 1
ATOM 2167 C C . ASN A 1 272 ? 14.790 8.963 -12.970 1.00 78.44 272 ASN A C 1
ATOM 2169 O O . ASN A 1 272 ? 15.597 9.867 -12.730 1.00 78.44 272 ASN A O 1
ATOM 2173 N N . ILE A 1 273 ? 14.905 8.169 -14.034 1.00 73.25 273 ILE A N 1
ATOM 2174 C CA . ILE A 1 273 ? 15.988 8.278 -15.012 1.00 73.25 273 ILE A CA 1
ATOM 2175 C C . ILE A 1 273 ? 15.667 9.447 -15.952 1.00 73.25 273 ILE A C 1
ATOM 2177 O O . ILE A 1 273 ? 15.009 9.294 -16.980 1.00 73.25 273 ILE A O 1
ATOM 2181 N N . CYS A 1 274 ? 16.119 10.650 -15.604 1.00 59.44 274 CYS A N 1
ATOM 2182 C CA . CYS A 1 274 ? 16.077 11.778 -16.529 1.00 59.44 274 CYS A CA 1
ATOM 2183 C C . CYS A 1 274 ? 17.162 11.567 -17.587 1.00 59.44 274 CYS A C 1
ATOM 2185 O O . CYS A 1 274 ? 18.342 11.671 -17.260 1.00 59.44 274 CYS A O 1
ATOM 2187 N N . ILE A 1 275 ? 16.791 11.317 -18.848 1.00 53.88 275 ILE A N 1
ATOM 2188 C CA . ILE A 1 275 ? 17.747 11.230 -19.965 1.00 53.88 275 ILE A CA 1
ATOM 2189 C C . ILE A 1 275 ? 18.357 12.624 -20.185 1.00 53.88 275 ILE A C 1
ATOM 2191 O O . ILE A 1 275 ? 17.892 13.444 -20.982 1.00 53.88 275 ILE A O 1
ATOM 2195 N N . HIS A 1 276 ? 19.382 12.955 -19.404 1.00 47.62 276 HIS A N 1
ATOM 2196 C CA . HIS A 1 276 ? 20.265 14.067 -19.701 1.00 47.62 276 HIS A CA 1
ATOM 2197 C C . HIS A 1 276 ? 21.138 13.651 -20.886 1.00 47.62 276 HIS A C 1
ATOM 2199 O O . HIS A 1 276 ? 21.540 12.497 -20.976 1.00 47.62 276 HIS A O 1
ATOM 2205 N N . LYS A 1 277 ? 21.459 14.573 -21.801 1.00 45.47 277 LYS A N 1
ATOM 2206 C CA . LYS A 1 277 ? 22.290 14.283 -22.993 1.00 45.47 277 LYS A CA 1
ATOM 2207 C C . LYS A 1 277 ? 23.652 13.636 -22.659 1.00 45.47 277 LYS A C 1
ATOM 2209 O O . LYS A 1 277 ? 24.281 13.053 -23.529 1.00 45.47 277 LYS A O 1
ATOM 2214 N N . THR A 1 278 ? 24.085 13.711 -21.403 1.00 45.50 278 THR A N 1
ATOM 2215 C CA . THR A 1 278 ? 25.288 13.086 -20.840 1.00 45.50 278 THR A CA 1
ATOM 2216 C C . THR A 1 278 ? 25.126 11.603 -20.457 1.00 45.50 278 THR A C 1
ATOM 2218 O O . THR A 1 278 ? 26.134 10.916 -20.331 1.00 45.50 278 THR A O 1
ATOM 2221 N N . LEU A 1 279 ? 23.898 11.081 -20.327 1.00 50.12 279 LEU A N 1
ATOM 2222 C CA . LEU A 1 279 ? 23.589 9.690 -19.942 1.00 50.12 279 LEU A CA 1
ATOM 2223 C C . LEU A 1 279 ? 23.539 8.697 -21.113 1.00 50.12 279 LEU A C 1
ATOM 2225 O O . LEU A 1 279 ? 23.398 7.504 -20.880 1.00 50.12 279 LEU A O 1
ATOM 2229 N N . VAL A 1 280 ? 23.732 9.147 -22.358 1.00 52.25 280 VAL A N 1
ATOM 2230 C CA . VAL A 1 280 ? 23.856 8.245 -23.526 1.00 52.25 280 VAL A CA 1
ATOM 2231 C C . VAL A 1 280 ? 25.052 7.284 -23.377 1.00 52.25 280 VAL A C 1
ATOM 2233 O O . VAL A 1 280 ? 25.081 6.235 -24.005 1.00 52.25 280 VAL A O 1
ATOM 2236 N N . LYS A 1 281 ? 26.027 7.609 -22.514 1.00 51.88 281 LYS A N 1
ATOM 2237 C CA . LYS A 1 281 ? 27.186 6.751 -22.220 1.00 51.88 281 LYS A CA 1
ATOM 2238 C C . LYS A 1 281 ? 26.958 5.716 -21.111 1.00 51.88 281 LYS A C 1
ATOM 2240 O O . LYS A 1 281 ? 27.834 4.879 -20.913 1.00 51.88 281 LYS A O 1
ATOM 2245 N N . GLN A 1 282 ? 25.848 5.761 -20.371 1.00 62.47 282 GLN A N 1
ATOM 2246 C CA . GLN A 1 282 ? 25.590 4.758 -19.339 1.00 62.47 282 GLN A CA 1
ATOM 2247 C C . GLN A 1 282 ? 24.991 3.507 -19.988 1.00 62.47 282 GLN A C 1
ATOM 2249 O O . GLN A 1 282 ? 23.920 3.566 -20.588 1.00 62.47 282 GLN A O 1
ATOM 2254 N N . VAL A 1 283 ? 25.698 2.380 -19.874 1.00 70.94 283 VAL A N 1
ATOM 2255 C CA . VAL A 1 283 ? 25.222 1.077 -20.357 1.00 70.94 283 VAL A CA 1
ATOM 2256 C C . VAL A 1 283 ? 23.942 0.723 -19.603 1.00 70.94 283 VAL A C 1
ATOM 2258 O O . VAL A 1 283 ? 23.921 0.756 -18.371 1.00 70.94 283 VAL A O 1
ATOM 2261 N N . ASN A 1 284 ? 22.871 0.416 -20.340 1.00 78.81 284 ASN A N 1
ATOM 2262 C CA . ASN A 1 284 ? 21.623 -0.056 -19.751 1.00 78.81 284 ASN A CA 1
ATOM 2263 C C . ASN A 1 284 ? 21.907 -1.350 -18.961 1.00 78.81 284 ASN A C 1
ATOM 2265 O O . ASN A 1 284 ? 22.386 -2.311 -19.562 1.00 78.81 284 ASN A O 1
ATOM 2269 N N . PRO A 1 285 ? 21.652 -1.395 -17.639 1.00 80.81 285 PRO A N 1
ATOM 2270 C CA . PRO A 1 285 ? 21.916 -2.589 -16.838 1.00 80.81 285 PRO A CA 1
ATOM 2271 C C . PRO A 1 285 ? 20.921 -3.725 -17.114 1.00 80.81 285 PRO A C 1
ATOM 2273 O O . PRO A 1 285 ? 21.154 -4.849 -16.675 1.00 80.81 285 PRO A O 1
ATOM 2276 N N . VAL A 1 286 ? 19.805 -3.433 -17.790 1.00 84.69 286 VAL A N 1
ATOM 2277 C CA . VAL A 1 286 ? 18.782 -4.417 -18.153 1.00 84.69 286 VAL A CA 1
ATOM 2278 C C . VAL A 1 286 ? 19.172 -5.095 -19.463 1.00 84.69 286 VAL A C 1
ATOM 2280 O O . VAL A 1 286 ? 19.516 -4.423 -20.436 1.00 84.69 286 VAL A O 1
ATOM 2283 N N . VAL A 1 287 ? 19.108 -6.427 -19.471 1.00 85.69 287 VAL A N 1
ATOM 2284 C CA . VAL A 1 287 ? 19.377 -7.257 -20.652 1.00 85.69 287 VAL A CA 1
ATOM 2285 C C . VAL A 1 287 ? 18.319 -6.992 -21.727 1.00 85.69 287 VAL A C 1
ATOM 2287 O O . VAL A 1 287 ? 17.166 -6.698 -21.420 1.00 85.69 287 VAL A O 1
ATOM 2290 N N . ASP A 1 288 ? 18.714 -7.073 -22.996 1.00 86.00 288 ASP A N 1
ATOM 2291 C CA . ASP A 1 288 ? 17.792 -6.889 -24.114 1.00 86.00 288 ASP A CA 1
ATOM 2292 C C . ASP A 1 288 ? 16.814 -8.072 -24.235 1.00 86.00 288 ASP A C 1
ATOM 2294 O O . ASP A 1 288 ? 17.176 -9.139 -24.727 1.00 86.00 288 ASP A O 1
ATOM 2298 N N . PHE A 1 289 ? 15.570 -7.853 -23.804 1.00 87.38 289 PHE A N 1
ATOM 2299 C CA . PHE A 1 289 ? 14.452 -8.795 -23.931 1.00 87.38 289 PHE A CA 1
ATOM 2300 C C . PHE A 1 289 ? 13.638 -8.594 -25.225 1.00 87.38 289 PHE A C 1
ATOM 2302 O O . PHE A 1 289 ? 12.705 -9.350 -25.498 1.00 87.38 289 PHE A O 1
ATOM 2309 N N . MET A 1 290 ? 13.950 -7.573 -26.035 1.00 85.75 290 MET A N 1
ATOM 2310 C CA . MET A 1 290 ? 13.214 -7.283 -27.271 1.00 85.75 290 MET A CA 1
ATOM 2311 C C . MET A 1 290 ? 13.700 -8.165 -28.420 1.00 85.75 290 MET A C 1
ATOM 2313 O O . MET A 1 290 ? 12.877 -8.719 -29.150 1.00 85.75 290 MET A O 1
ATOM 2317 N N . SER A 1 291 ? 15.023 -8.292 -28.572 1.00 86.75 291 SER A N 1
ATOM 2318 C CA . SER A 1 291 ? 15.644 -8.972 -29.718 1.00 86.75 291 SER A CA 1
ATOM 2319 C C . SER A 1 291 ? 15.748 -10.489 -29.550 1.00 86.75 291 SER A C 1
ATOM 2321 O O . SER A 1 291 ? 15.631 -11.214 -30.535 1.00 86.75 291 SER A O 1
ATOM 2323 N N . ASN A 1 292 ? 15.975 -10.979 -28.327 1.00 81.62 292 ASN A N 1
ATOM 2324 C CA . ASN A 1 292 ? 16.165 -12.403 -28.054 1.00 81.62 292 ASN A CA 1
ATOM 2325 C C . ASN A 1 292 ? 15.295 -12.849 -26.873 1.00 81.62 292 ASN A C 1
ATOM 2327 O O . ASN A 1 292 ? 15.640 -12.623 -25.717 1.00 81.62 292 ASN A O 1
ATOM 2331 N N . GLN A 1 293 ? 14.158 -13.472 -27.179 1.00 84.62 293 GLN A N 1
ATOM 2332 C CA . GLN A 1 293 ? 13.190 -13.940 -26.186 1.00 84.62 293 GLN A CA 1
ATOM 2333 C C . GLN A 1 293 ? 13.431 -15.419 -25.920 1.00 84.62 293 GLN A C 1
ATOM 2335 O O . GLN A 1 293 ? 13.104 -16.272 -26.748 1.00 84.62 293 GLN A O 1
ATOM 2340 N N . SER A 1 294 ? 14.020 -15.717 -24.768 1.00 83.00 294 SER A N 1
ATOM 2341 C CA . SER A 1 294 ? 14.371 -17.091 -24.391 1.00 83.00 294 SER A CA 1
ATOM 2342 C C . SER A 1 294 ? 13.510 -17.613 -23.246 1.00 83.00 294 SER A C 1
ATOM 2344 O O . SER A 1 294 ? 13.235 -18.812 -23.178 1.00 83.00 294 SER A O 1
ATOM 2346 N N . THR A 1 295 ? 13.032 -16.721 -22.377 1.00 89.00 295 THR A N 1
ATOM 2347 C CA . THR A 1 295 ? 12.229 -17.074 -21.208 1.00 89.00 295 THR A CA 1
ATOM 2348 C C . THR A 1 295 ? 10.770 -16.647 -21.375 1.00 89.00 295 THR A C 1
ATOM 2350 O O . THR A 1 295 ? 10.448 -15.698 -22.089 1.00 89.00 295 THR A O 1
ATOM 2353 N N . MET A 1 296 ? 9.856 -17.318 -20.664 1.00 90.44 296 MET A N 1
ATOM 2354 C CA . MET A 1 296 ? 8.448 -16.885 -20.585 1.00 90.44 296 MET A CA 1
ATOM 2355 C C . MET A 1 296 ? 8.309 -15.477 -19.992 1.00 90.44 296 MET A C 1
ATOM 2357 O O . MET A 1 296 ? 7.371 -14.755 -20.326 1.00 90.44 296 MET A O 1
ATOM 2361 N N . LEU A 1 297 ? 9.256 -15.073 -19.138 1.00 92.31 297 LEU A N 1
ATOM 2362 C CA . LEU A 1 297 ? 9.300 -13.728 -18.584 1.00 92.31 297 LEU A CA 1
ATOM 2363 C C . LEU A 1 297 ? 9.558 -12.688 -19.682 1.00 92.31 297 LEU A C 1
ATOM 2365 O O . LEU A 1 297 ? 8.848 -11.686 -19.705 1.00 92.31 297 LEU A O 1
ATOM 2369 N N . ASP A 1 298 ? 10.479 -12.950 -20.616 1.00 91.44 298 ASP A N 1
ATOM 2370 C CA . ASP A 1 298 ? 10.783 -12.043 -21.735 1.00 91.44 298 ASP A CA 1
ATOM 2371 C C . ASP A 1 298 ? 9.537 -11.798 -22.601 1.00 91.44 298 ASP A C 1
ATOM 2373 O O . ASP A 1 298 ? 9.225 -10.657 -22.944 1.00 91.44 298 ASP A O 1
ATOM 2377 N N . TYR A 1 299 ? 8.763 -12.854 -22.895 1.00 92.12 299 TYR A N 1
ATOM 2378 C CA . TYR A 1 299 ? 7.493 -12.738 -23.625 1.00 92.12 299 TYR A CA 1
ATOM 2379 C C . TYR A 1 299 ? 6.461 -11.895 -22.865 1.00 92.12 299 TYR A C 1
ATOM 2381 O O . TYR A 1 299 ? 5.804 -11.036 -23.462 1.00 92.12 299 TYR A O 1
ATOM 2389 N N . MET A 1 300 ? 6.317 -12.107 -21.551 1.00 91.12 300 MET A N 1
ATOM 2390 C CA . MET A 1 300 ? 5.408 -11.306 -20.721 1.00 91.12 300 MET A CA 1
ATOM 2391 C C . MET A 1 300 ? 5.850 -9.841 -20.655 1.00 91.12 300 MET A C 1
ATOM 2393 O O . MET A 1 300 ? 5.020 -8.946 -20.807 1.00 91.12 300 MET A O 1
ATOM 2397 N N . GLN A 1 301 ? 7.146 -9.585 -20.472 1.00 91.50 301 GLN A N 1
ATOM 2398 C CA . GLN A 1 301 ? 7.716 -8.239 -20.454 1.00 91.50 301 GLN A CA 1
ATOM 2399 C C . GLN A 1 301 ? 7.498 -7.537 -21.793 1.00 91.50 301 GLN A C 1
ATOM 2401 O O . GLN A 1 301 ? 6.992 -6.415 -21.809 1.00 91.50 301 GLN A O 1
ATOM 2406 N N . LEU A 1 302 ? 7.787 -8.203 -22.913 1.00 91.38 302 LEU A N 1
ATOM 2407 C CA . LEU A 1 302 ? 7.516 -7.675 -24.246 1.00 91.38 302 LEU A CA 1
ATOM 2408 C C . LEU A 1 302 ? 6.040 -7.307 -24.401 1.00 91.38 302 LEU A C 1
ATOM 2410 O O . LEU A 1 302 ? 5.730 -6.205 -24.851 1.00 91.38 302 LEU A O 1
ATOM 2414 N N . TYR A 1 303 ? 5.131 -8.212 -24.032 1.00 91.12 303 TYR A N 1
ATOM 2415 C CA . TYR A 1 303 ? 3.697 -7.971 -24.150 1.00 91.12 303 TYR A CA 1
ATOM 2416 C C . TYR A 1 303 ? 3.266 -6.753 -23.327 1.00 91.12 303 TYR A C 1
ATOM 2418 O O . TYR A 1 303 ? 2.595 -5.864 -23.853 1.00 91.12 303 TYR A O 1
ATOM 2426 N N . VAL A 1 304 ? 3.695 -6.676 -22.064 1.00 92.88 304 VAL A N 1
ATOM 2427 C CA . VAL A 1 304 ? 3.380 -5.559 -21.167 1.00 92.88 304 VAL A CA 1
ATOM 2428 C C . VAL A 1 304 ? 3.954 -4.248 -21.713 1.00 92.88 304 VAL A C 1
ATOM 2430 O O . VAL A 1 304 ? 3.202 -3.300 -21.929 1.00 92.88 304 VAL A O 1
ATOM 2433 N N . PHE A 1 305 ? 5.254 -4.176 -22.004 1.00 90.19 305 PHE A N 1
ATOM 2434 C CA . PHE A 1 305 ? 5.897 -2.922 -22.413 1.00 90.19 305 PHE A CA 1
ATOM 2435 C C . PHE A 1 305 ? 5.489 -2.451 -23.812 1.00 90.19 305 PHE A C 1
ATOM 2437 O O . PHE A 1 305 ? 5.425 -1.244 -24.048 1.00 90.19 305 PHE A O 1
ATOM 2444 N N . LYS A 1 306 ? 5.186 -3.368 -24.738 1.00 88.50 306 LYS A N 1
ATOM 2445 C CA . LYS A 1 306 ? 4.781 -3.017 -26.106 1.00 88.50 306 LYS A CA 1
ATOM 2446 C C . LYS A 1 306 ? 3.295 -2.668 -26.213 1.00 88.50 306 LYS A C 1
ATOM 2448 O O . LYS A 1 306 ? 2.947 -1.754 -26.958 1.00 88.50 306 LYS A O 1
ATOM 2453 N N . ASN A 1 307 ? 2.419 -3.388 -25.504 1.00 91.00 307 ASN A N 1
ATOM 2454 C CA . ASN A 1 307 ? 0.973 -3.301 -25.736 1.00 91.00 307 ASN A CA 1
ATOM 2455 C C . ASN A 1 307 ? 0.211 -2.474 -24.692 1.00 91.00 307 ASN A C 1
ATOM 2457 O O . ASN A 1 307 ? -0.885 -2.010 -25.009 1.00 91.00 307 ASN A O 1
ATOM 2461 N N . MET A 1 308 ? 0.755 -2.234 -23.488 1.00 92.06 308 MET A N 1
ATOM 2462 C CA . MET A 1 308 ? -0.001 -1.545 -22.425 1.00 92.06 308 MET A CA 1
ATOM 2463 C C . MET A 1 308 ? -0.466 -0.141 -22.805 1.00 92.06 308 MET A C 1
ATOM 2465 O O . MET A 1 308 ? -1.538 0.262 -22.375 1.00 92.06 308 MET A O 1
ATOM 2469 N N . PHE A 1 309 ? 0.263 0.575 -23.667 1.00 90.75 309 PHE A N 1
ATOM 2470 C CA . PHE A 1 309 ? -0.199 1.868 -24.180 1.00 90.75 309 PHE A CA 1
ATOM 2471 C C . PHE A 1 309 ? -1.571 1.768 -24.867 1.00 90.75 309 PHE A C 1
ATOM 2473 O O . PHE A 1 309 ? -2.480 2.539 -24.566 1.00 90.75 309 PHE A O 1
ATOM 2480 N N . TRP A 1 310 ? -1.737 0.796 -25.767 1.00 91.81 310 TRP A N 1
ATOM 2481 C CA . TRP A 1 310 ? -2.985 0.603 -26.506 1.00 91.81 310 TRP A CA 1
ATOM 2482 C C . TRP A 1 310 ? -4.110 0.124 -25.591 1.00 91.81 310 TRP A C 1
ATOM 2484 O O . TRP A 1 310 ? -5.245 0.575 -25.727 1.00 91.81 310 TRP A O 1
ATOM 2494 N N . VAL A 1 311 ? -3.782 -0.733 -24.618 1.00 94.00 311 VAL A N 1
ATOM 2495 C CA . VAL A 1 311 ? -4.728 -1.166 -23.581 1.00 94.00 311 VAL A CA 1
ATOM 2496 C C . VAL A 1 311 ? -5.212 0.035 -22.762 1.00 94.00 311 VAL A C 1
ATOM 2498 O O . VAL A 1 311 ? -6.417 0.202 -22.596 1.00 94.00 311 VAL A O 1
ATOM 2501 N N . SER A 1 312 ? -4.316 0.925 -22.322 1.00 93.44 312 SER A N 1
ATOM 2502 C CA . SER A 1 312 ? -4.694 2.145 -21.597 1.00 93.44 312 SER A CA 1
ATOM 2503 C C . SER A 1 312 ? -5.589 3.065 -22.430 1.00 93.44 312 SER A C 1
ATOM 2505 O O . SER A 1 312 ? -6.573 3.583 -21.906 1.00 93.44 312 SER A O 1
ATOM 2507 N N . MET A 1 313 ? -5.310 3.229 -23.727 1.00 93.50 313 MET A N 1
ATOM 2508 C CA . MET A 1 313 ? -6.176 4.015 -24.617 1.00 93.50 313 MET A CA 1
ATOM 2509 C C . MET A 1 313 ? -7.561 3.384 -24.785 1.00 93.50 313 MET A C 1
ATOM 2511 O O . MET A 1 313 ? -8.558 4.105 -24.783 1.00 93.50 313 MET A O 1
ATOM 2515 N N . CYS A 1 314 ? -7.643 2.053 -24.854 1.00 94.25 314 CYS A N 1
ATOM 2516 C CA . CYS A 1 314 ? -8.916 1.336 -24.863 1.00 94.25 314 CYS A CA 1
ATOM 2517 C C . CYS A 1 314 ? -9.708 1.571 -23.565 1.00 94.25 314 CYS A C 1
ATOM 2519 O O . CYS A 1 314 ? -10.895 1.883 -23.630 1.00 94.25 314 CYS A O 1
ATOM 2521 N N . CYS A 1 315 ? -9.059 1.524 -22.396 1.00 93.50 315 CYS A N 1
ATOM 2522 C CA . CYS A 1 315 ? -9.709 1.821 -21.115 1.00 93.50 315 CYS A CA 1
ATOM 2523 C C . CYS A 1 315 ? -10.249 3.259 -21.045 1.00 93.50 315 CYS A C 1
ATOM 2525 O O . CYS A 1 315 ? -11.375 3.463 -20.596 1.00 93.50 315 CYS A O 1
ATOM 2527 N N . VAL A 1 316 ? -9.482 4.253 -21.514 1.00 93.62 316 VAL A N 1
ATOM 2528 C CA . VAL A 1 316 ? -9.936 5.658 -21.565 1.00 93.62 316 VAL A CA 1
ATOM 2529 C C . VAL A 1 316 ? -11.141 5.809 -22.496 1.00 93.62 316 VAL A C 1
ATOM 2531 O O . VAL A 1 316 ? -12.111 6.478 -22.140 1.00 93.62 316 VAL A O 1
ATOM 2534 N N . PHE A 1 317 ? -11.115 5.151 -23.658 1.00 94.31 317 PHE A N 1
ATOM 2535 C CA . PHE A 1 317 ? -12.237 5.150 -24.595 1.00 94.31 317 PHE A CA 1
ATOM 2536 C C . PHE A 1 317 ? -13.500 4.527 -23.980 1.00 94.31 317 PHE A C 1
ATOM 2538 O O . PHE A 1 317 ? -14.574 5.118 -24.058 1.00 94.31 317 PHE A O 1
ATOM 2545 N N . LEU A 1 318 ? -13.370 3.367 -23.325 1.00 94.31 318 LEU A N 1
ATOM 2546 C CA . LEU A 1 318 ? -14.482 2.691 -22.646 1.00 94.31 318 LEU A CA 1
ATOM 2547 C C . LEU A 1 318 ? -15.041 3.516 -21.480 1.00 94.31 318 LEU A C 1
ATOM 2549 O O . LEU A 1 318 ? -16.255 3.567 -21.297 1.00 94.31 318 LEU A O 1
ATOM 2553 N N . SER A 1 319 ? -14.178 4.202 -20.725 1.00 91.69 319 SER A N 1
ATOM 2554 C CA . SER A 1 319 ? -14.610 5.121 -19.669 1.00 91.69 319 SER A CA 1
ATOM 2555 C C . SER A 1 319 ? -15.432 6.280 -20.242 1.00 91.69 319 SER A C 1
ATOM 2557 O O . SER A 1 319 ? -16.511 6.561 -19.728 1.00 91.69 319 SER A O 1
ATOM 2559 N N . GLY A 1 320 ? -15.001 6.879 -21.358 1.00 91.19 320 GLY A N 1
ATOM 2560 C CA . GLY A 1 320 ? -15.797 7.883 -22.075 1.00 91.19 320 GLY A CA 1
ATOM 2561 C C . GLY A 1 320 ? -17.121 7.335 -22.628 1.00 91.19 320 GLY A C 1
ATOM 2562 O O . GLY A 1 320 ? -18.110 8.059 -22.659 1.00 91.19 320 GLY A O 1
ATOM 2563 N N . ALA A 1 321 ? -17.165 6.059 -23.023 1.00 92.12 321 ALA A N 1
ATOM 2564 C CA . ALA A 1 321 ? -18.364 5.386 -23.543 1.00 92.12 321 ALA A CA 1
ATOM 2565 C C . ALA A 1 321 ? -19.436 5.096 -22.495 1.00 92.12 321 ALA A C 1
ATOM 2567 O O . ALA A 1 321 ? -20.610 4.989 -22.849 1.00 92.12 321 ALA A O 1
ATOM 2568 N N . SER A 1 322 ? -19.047 4.974 -21.227 1.00 89.88 322 SER A N 1
ATOM 2569 C CA . SER A 1 322 ? -19.969 4.596 -20.154 1.00 89.88 322 SER A CA 1
ATOM 2570 C C . SER A 1 322 ? -20.988 5.682 -19.791 1.00 89.88 322 SER A C 1
ATOM 2572 O O . SER A 1 322 ? -22.114 5.353 -19.423 1.00 89.88 322 SER A O 1
ATOM 2574 N N . GLU A 1 323 ? -20.638 6.962 -19.942 1.00 89.56 323 GLU A N 1
ATOM 2575 C CA . GLU A 1 323 ? -21.487 8.086 -19.540 1.00 89.56 323 GLU A CA 1
ATOM 2576 C C . GLU A 1 323 ? -21.460 9.214 -20.575 1.00 89.56 323 GLU A C 1
ATOM 2578 O O . GLU A 1 323 ? -20.402 9.612 -21.057 1.00 89.56 323 GLU A O 1
ATOM 2583 N N . VAL A 1 324 ? -22.625 9.793 -20.881 1.00 91.31 324 VAL A N 1
ATOM 2584 C CA . VAL A 1 324 ? -22.733 10.931 -21.806 1.00 91.31 324 VAL A CA 1
ATOM 2585 C C . VAL A 1 324 ? -22.608 12.238 -21.021 1.00 91.31 324 VAL A C 1
ATOM 2587 O O . VAL A 1 324 ? -23.583 12.749 -20.473 1.00 91.31 324 VAL A O 1
ATOM 2590 N N . SER A 1 325 ? -21.396 12.789 -20.963 1.00 93.56 325 SER A N 1
ATOM 2591 C CA . SER A 1 325 ? -21.093 14.048 -20.263 1.00 93.56 325 SER A CA 1
ATOM 2592 C C . SER A 1 325 ? -20.090 14.920 -21.029 1.00 93.56 325 SER A C 1
ATOM 2594 O O . SER A 1 325 ? -19.380 14.441 -21.911 1.00 93.56 325 SER A O 1
ATOM 2596 N N . LEU A 1 326 ? -19.960 16.208 -20.688 1.00 92.75 326 LEU A N 1
ATOM 2597 C CA . LEU A 1 326 ? -18.932 17.068 -21.300 1.00 92.75 326 LEU A CA 1
ATOM 2598 C C . LEU A 1 326 ? -17.508 16.530 -21.050 1.00 92.75 326 LEU A C 1
ATOM 2600 O O . LEU A 1 326 ? -16.642 16.635 -21.917 1.00 92.75 326 LEU A O 1
ATOM 2604 N N . LEU A 1 327 ? -17.279 15.900 -19.892 1.00 91.94 327 LEU A N 1
ATOM 2605 C CA . LEU A 1 327 ? -16.006 15.259 -19.565 1.00 91.94 327 LEU A CA 1
ATOM 2606 C C . LEU A 1 327 ? -15.722 14.069 -20.494 1.00 91.94 327 LEU A C 1
ATOM 2608 O O . LEU A 1 327 ? -14.595 13.927 -20.965 1.00 91.94 327 LEU A O 1
ATOM 2612 N N . SER A 1 328 ? -16.746 13.273 -20.826 1.00 92.44 328 SER A N 1
ATOM 2613 C CA . SER A 1 328 ? -16.614 12.162 -21.781 1.00 92.44 328 SER A CA 1
ATOM 2614 C C . SER A 1 328 ? -16.154 12.638 -23.165 1.00 92.44 328 SER A C 1
ATOM 2616 O O . SER A 1 328 ? -15.267 12.029 -23.760 1.00 92.44 328 SER A O 1
ATOM 2618 N N . VAL A 1 329 ? -16.650 13.793 -23.632 1.00 93.25 329 VAL A N 1
ATOM 2619 C CA . VAL A 1 329 ? -16.206 14.422 -24.889 1.00 93.25 329 VAL A CA 1
ATOM 2620 C C . VAL A 1 329 ? -14.716 14.764 -24.835 1.00 93.25 329 VAL A C 1
ATOM 2622 O O . VAL A 1 329 ? -13.984 14.489 -25.789 1.00 93.25 329 VAL A O 1
ATOM 2625 N N . GLY A 1 330 ? -14.247 15.302 -23.705 1.00 93.56 330 GLY A N 1
ATOM 2626 C CA . GLY A 1 330 ? -12.826 15.560 -23.469 1.00 93.56 330 GLY A CA 1
ATOM 2627 C C . GLY A 1 330 ? -11.973 14.287 -23.502 1.00 93.56 330 GLY A C 1
ATOM 2628 O O . GLY A 1 330 ? -10.910 14.282 -24.127 1.00 93.56 330 GLY A O 1
ATOM 2629 N N . LEU A 1 331 ? -12.452 13.194 -22.897 1.00 93.81 331 LEU A N 1
ATOM 2630 C CA . LEU A 1 331 ? -11.769 11.895 -22.917 1.00 93.81 331 LEU A CA 1
ATOM 2631 C C . LEU A 1 331 ? -11.673 11.317 -24.333 1.00 93.81 331 LEU A C 1
ATOM 2633 O O . LEU A 1 331 ? -10.598 10.858 -24.719 1.00 93.81 331 LEU A O 1
ATOM 2637 N N . TYR A 1 332 ? -12.743 11.385 -25.131 1.00 94.00 332 TYR A N 1
ATOM 2638 C CA . TYR A 1 332 ? -12.702 10.947 -26.529 1.00 94.00 332 TYR A CA 1
ATOM 2639 C C . TYR A 1 332 ? -11.706 11.752 -27.350 1.00 94.00 332 TYR A C 1
ATOM 2641 O O . TYR A 1 332 ? -10.889 11.177 -28.066 1.00 94.00 332 TYR A O 1
ATOM 2649 N N . PHE A 1 333 ? -11.746 13.079 -27.226 1.00 94.12 333 PHE A N 1
ATOM 2650 C CA . PHE A 1 333 ? -10.830 13.952 -27.947 1.00 94.12 333 PHE A CA 1
ATOM 2651 C C . PHE A 1 333 ? -9.370 13.655 -27.579 1.00 94.12 333 PHE A C 1
ATOM 2653 O O . PHE A 1 333 ? -8.536 13.463 -28.466 1.00 94.12 333 PHE A O 1
ATOM 2660 N N . GLY A 1 334 ? -9.072 13.523 -26.281 1.00 92.38 334 GLY A N 1
ATOM 2661 C CA . GLY A 1 334 ? -7.749 13.126 -25.799 1.00 92.38 334 GLY A CA 1
ATOM 2662 C C . GLY A 1 334 ? -7.321 11.747 -26.309 1.00 92.38 334 GLY A C 1
ATOM 2663 O O . GLY A 1 334 ? -6.200 11.596 -26.793 1.00 92.38 334 GLY A O 1
ATOM 2664 N N . CYS A 1 335 ? -8.217 10.757 -26.266 1.00 94.31 335 CYS A N 1
ATOM 2665 C CA . CYS A 1 335 ? -7.964 9.405 -26.762 1.00 94.31 335 CYS A CA 1
ATOM 2666 C C . CYS A 1 335 ? -7.647 9.402 -28.264 1.00 94.31 335 CYS A C 1
ATOM 2668 O O . CYS A 1 335 ? -6.629 8.845 -28.672 1.00 94.31 335 CYS A O 1
ATOM 2670 N N . PHE A 1 336 ? -8.449 10.078 -29.092 1.00 94.19 336 PHE A N 1
ATOM 2671 C CA . PHE A 1 336 ? -8.211 10.149 -30.536 1.00 94.19 336 PHE A CA 1
ATOM 2672 C C . PHE A 1 336 ? -6.906 10.870 -30.882 1.00 94.19 336 PHE A C 1
ATOM 2674 O O . PHE A 1 336 ? -6.172 10.403 -31.754 1.00 94.19 336 PHE A O 1
ATOM 2681 N N . ILE A 1 337 ? -6.566 11.952 -30.170 1.00 92.69 337 ILE A N 1
ATOM 2682 C CA . ILE A 1 337 ? -5.265 12.616 -30.328 1.00 92.69 337 ILE A CA 1
ATOM 2683 C C . ILE A 1 337 ? -4.128 11.651 -30.002 1.00 92.69 337 ILE A C 1
ATOM 2685 O O . ILE A 1 337 ? -3.180 11.540 -30.781 1.00 92.69 337 ILE A O 1
ATOM 2689 N N . TRP A 1 338 ? -4.203 10.942 -28.875 1.00 91.88 338 TRP A N 1
ATOM 2690 C CA . TRP A 1 338 ? -3.146 10.020 -28.469 1.00 91.88 338 TRP A CA 1
ATOM 2691 C C . TRP A 1 338 ? -3.046 8.787 -29.369 1.00 91.88 338 TRP A C 1
ATOM 2693 O O . TRP A 1 338 ? -1.934 8.332 -29.621 1.00 91.88 338 TRP A O 1
ATOM 2703 N N . LEU A 1 339 ? -4.151 8.281 -29.918 1.00 91.56 339 LEU A N 1
ATOM 2704 C CA . LEU A 1 339 ? -4.128 7.206 -30.917 1.00 91.56 339 LEU A CA 1
ATOM 2705 C C . LEU A 1 339 ? -3.497 7.667 -32.240 1.00 91.56 339 LEU A C 1
ATOM 2707 O O . LEU A 1 339 ? -2.771 6.898 -32.868 1.00 91.56 339 LEU A O 1
ATOM 2711 N N . TRP A 1 340 ? -3.721 8.922 -32.638 1.00 91.06 340 TRP A N 1
ATOM 2712 C CA . TRP A 1 340 ? -3.127 9.503 -33.845 1.00 91.06 340 TRP A CA 1
ATOM 2713 C C . TRP A 1 340 ? -1.634 9.831 -33.675 1.00 91.06 340 TRP A C 1
ATOM 2715 O O . TRP A 1 340 ? -0.808 9.494 -34.522 1.00 91.06 340 TRP A O 1
ATOM 2725 N N . VAL A 1 341 ? -1.267 10.500 -32.577 1.00 90.50 341 VAL A N 1
ATOM 2726 C CA . VAL A 1 341 ? 0.089 11.033 -32.337 1.00 90.50 341 VAL A CA 1
ATOM 2727 C C . VAL A 1 341 ? 1.004 10.021 -31.631 1.00 90.50 341 VAL A C 1
ATOM 2729 O O . VAL A 1 341 ? 2.222 10.050 -31.824 1.00 90.50 341 VAL A O 1
ATOM 2732 N N . GLY A 1 342 ? 0.448 9.108 -30.834 1.00 85.50 342 GLY A N 1
ATOM 2733 C CA . GLY A 1 342 ? 1.172 8.175 -29.963 1.00 85.50 342 GLY A CA 1
ATOM 2734 C C . GLY A 1 342 ? 2.302 7.393 -30.642 1.00 85.50 342 GLY A C 1
ATOM 2735 O O . GLY A 1 342 ? 3.429 7.443 -30.142 1.00 85.50 342 GLY A O 1
ATOM 2736 N N . PRO A 1 343 ? 2.077 6.752 -31.807 1.00 85.25 343 PRO A N 1
ATOM 2737 C CA . PRO A 1 343 ? 3.130 6.033 -32.528 1.00 85.25 343 PRO A CA 1
ATOM 2738 C C . PRO A 1 343 ? 4.364 6.891 -32.843 1.00 85.25 343 PRO A C 1
ATOM 2740 O O . PRO A 1 343 ? 5.497 6.417 -32.752 1.00 85.25 343 PRO A O 1
ATOM 2743 N N . TYR A 1 344 ? 4.162 8.174 -33.152 1.00 84.00 344 TYR A N 1
ATOM 2744 C CA . TYR A 1 344 ? 5.247 9.116 -33.431 1.00 84.00 344 TYR A CA 1
ATOM 2745 C C . TYR A 1 344 ? 5.973 9.572 -32.157 1.00 84.00 344 TYR A C 1
ATOM 2747 O O . TYR A 1 344 ? 7.165 9.893 -32.199 1.00 84.00 344 TYR A O 1
ATOM 2755 N N . CYS A 1 345 ? 5.286 9.581 -31.012 1.00 78.56 345 CYS A N 1
ATOM 2756 C CA . CYS A 1 345 ? 5.872 9.925 -29.718 1.00 78.56 345 CYS A CA 1
ATOM 2757 C C . CYS A 1 345 ? 6.892 8.888 -29.231 1.00 78.56 345 CYS A C 1
ATOM 2759 O O . CYS A 1 345 ? 7.888 9.289 -28.631 1.00 78.56 345 CYS A O 1
ATOM 2761 N N . PHE A 1 346 ? 6.718 7.597 -29.537 1.00 79.88 346 PHE A N 1
ATOM 2762 C CA . PHE A 1 346 ? 7.660 6.545 -29.114 1.00 79.88 346 PHE A CA 1
ATOM 2763 C C . PHE A 1 346 ? 9.074 6.712 -29.678 1.00 79.88 346 PHE A C 1
ATOM 2765 O O . PHE A 1 346 ? 10.045 6.284 -29.060 1.00 79.88 346 PHE A O 1
ATOM 2772 N N . ILE A 1 347 ? 9.203 7.360 -30.835 1.00 76.12 347 ILE A N 1
ATOM 2773 C CA . ILE A 1 347 ? 10.491 7.603 -31.501 1.00 76.12 347 ILE A CA 1
ATOM 2774 C C . ILE A 1 347 ? 11.175 8.860 -30.921 1.00 76.12 347 ILE A C 1
ATOM 2776 O O . ILE A 1 347 ? 12.373 9.087 -31.102 1.00 76.12 347 ILE A O 1
ATOM 2780 N N . ARG A 1 348 ? 10.430 9.707 -30.198 1.00 68.38 348 ARG A N 1
ATOM 2781 C CA . ARG A 1 348 ? 10.903 11.001 -29.696 1.00 68.38 348 ARG A CA 1
ATOM 2782 C C . ARG A 1 348 ? 11.499 10.860 -28.291 1.00 68.38 348 ARG A C 1
ATOM 2784 O O . ARG A 1 348 ? 10.975 10.163 -27.435 1.00 68.38 348 ARG A O 1
ATOM 2791 N N . SER A 1 349 ? 12.586 11.586 -28.022 1.00 59.59 349 SER A N 1
ATOM 2792 C CA . SER A 1 349 ? 13.222 11.608 -26.695 1.00 59.59 349 SER A CA 1
ATOM 2793 C C . SER A 1 349 ? 12.242 12.046 -25.590 1.00 59.59 349 SER A C 1
ATOM 2795 O O . SER A 1 349 ? 11.575 13.079 -25.714 1.00 59.59 349 SER A O 1
ATOM 2797 N N . THR A 1 350 ? 12.227 11.292 -24.484 1.00 56.69 350 THR A N 1
ATOM 2798 C CA . THR A 1 350 ? 11.324 11.414 -23.319 1.00 56.69 350 THR A CA 1
ATOM 2799 C C . THR A 1 350 ? 11.216 12.817 -22.720 1.00 56.69 350 THR A C 1
ATOM 2801 O O . THR A 1 350 ? 10.173 13.171 -22.177 1.00 56.69 350 THR A O 1
ATOM 2804 N N . ARG A 1 351 ? 12.235 13.672 -22.877 1.00 47.88 351 ARG A N 1
ATOM 2805 C CA . ARG A 1 351 ? 12.226 15.048 -22.350 1.00 47.88 351 ARG A CA 1
ATOM 2806 C C . ARG A 1 351 ? 11.131 15.935 -22.968 1.00 47.88 351 ARG A C 1
ATOM 2808 O O . ARG A 1 351 ? 10.696 16.876 -22.318 1.00 47.88 351 ARG A O 1
ATOM 2815 N N . ARG A 1 352 ? 10.683 15.670 -24.205 1.00 49.34 352 ARG A N 1
ATOM 2816 C CA . ARG A 1 352 ? 9.559 16.423 -24.808 1.00 49.34 352 ARG A CA 1
ATOM 2817 C C . ARG A 1 352 ? 8.186 15.868 -24.427 1.00 49.34 352 ARG A C 1
ATOM 2819 O O . ARG A 1 352 ? 7.225 16.596 -24.587 1.00 49.34 352 ARG A O 1
ATOM 2826 N N . LEU A 1 353 ? 8.101 14.630 -23.935 1.00 50.69 353 LEU A N 1
ATOM 2827 C CA . LEU A 1 353 ? 6.837 13.998 -23.538 1.00 50.69 353 LEU A CA 1
ATOM 2828 C C . LEU A 1 353 ? 6.406 14.371 -22.116 1.00 50.69 353 LEU A C 1
ATOM 2830 O O . LEU A 1 353 ? 5.227 14.330 -21.827 1.00 50.69 353 LEU A O 1
ATOM 2834 N N . GLN A 1 354 ? 7.344 14.745 -21.241 1.00 51.34 354 GLN A N 1
ATOM 2835 C CA . GLN A 1 354 ? 7.042 15.189 -19.870 1.00 51.34 354 GLN A CA 1
ATOM 2836 C C . GLN A 1 354 ? 6.610 16.663 -19.776 1.00 51.34 354 GLN A C 1
ATOM 2838 O O . GLN A 1 354 ? 6.155 17.096 -18.725 1.00 51.34 354 GLN A O 1
ATOM 2843 N N . ASN A 1 355 ? 6.800 17.431 -20.854 1.00 41.44 355 ASN A N 1
ATOM 2844 C CA . ASN A 1 355 ? 6.488 18.862 -20.929 1.00 41.44 355 ASN A CA 1
ATOM 2845 C C . ASN A 1 355 ? 5.316 19.161 -21.890 1.00 41.44 355 ASN A C 1
ATOM 2847 O O . ASN A 1 355 ? 5.061 20.331 -22.175 1.00 41.44 355 ASN A O 1
ATOM 2851 N N . LEU A 1 356 ? 4.691 18.116 -22.441 1.00 41.97 356 LEU A N 1
ATOM 2852 C CA . LEU A 1 356 ? 3.430 18.148 -23.186 1.00 41.97 356 LEU A CA 1
ATOM 2853 C C . LEU A 1 356 ? 2.343 17.632 -22.249 1.00 41.97 356 LEU A C 1
ATOM 2855 O O . LEU A 1 356 ? 1.227 18.184 -22.320 1.00 41.97 356 LEU A O 1
#

Organism: Ridgeia piscesae (NCBI:txid27915)

Sequence (356 aa):
MATIFVDVQHTCSDIAWRFTQVHIHKVVMLIAFICFAIYEVSASHTVIVLVLVLFDLPFHHLQRATSHVCLIFVSSLILAKTVYQLQIIREGFFLCGSVDINAVDFGVLLMLLFESVVIVHQAQFYDDGSNDIPPVGIVFPYVNRRAADRDVLHCVKFFINYGFYKFGLEICYSVAAINMVCHLDYYSVVYGITVGTLLCMNRKRSAYVWPIHISLFIVTLILQCIAVLGLPLHQCFGDYIYLLCLCQHLYVFMIEAKPQLLDSYGGGSNVNICIHKTLVKQVNPVVDFMSNQSTMLDYMQLYVFKNMFWVSMCCVFLSGASEVSLLSVGLYFGCFIWLWVGPYCFIRSTRRLQNL

Radius of gyration: 25.31 Å; chains: 1; bounding box: 63×58×75 Å

InterPro domains:
  IPR027272 Piezo family [PTHR47049] (108-236)
  IPR031805 Piezo, TM25-28 [PF15917] (280-351)

pLDDT: mean 83.94, std 12.59, range [41.03, 95.25]

Foldseek 3Di:
DVVVVVVVVVVVVLLVLLLCLQCLLVVLLLLLLCLLQAVDDDPLSLVLNLCSLVDQQQPVPCSVVNLVVLLVSLVVVLVVLVVVPPCPPPDDDDPDDDSPSPVSSVVSNVSSVVNVVSVVVVVVVVVVVPDDDADRQQSDNVQFPVQLLPAPVSVVSLCSRCVCLQCLVVVLLVLLVVLLVVPVDPVNVLSVVLSVVLVVDDPVVCLVCLVVNLVVLSVVLSVCSVVVVDDRRPSVSSSVVSSNSSSVVNVSSVQQVDPVCQPVPRHHHNDDDDPDVVCVPPDDPDDDLPPDPDYPSSVVVCCCVVCVLVVVLVVLLVVLVVDDDPVSVVSVVVSVVCVVCVVVVVVDDCVVVVVD

Secondary structure (DSSP, 8-state):
-HHHHHHHHHHHHHHHHHHHHHHHHHHHHHHHHHIIIII---HHHHHHHHHIIIIITT-TTTHHHHHHHHHHHHHHHHHHHHHHTSTTS-SSS---------HHHHHHHHHHHHHHHHHHHHHHHHHTSSS--PPTT-S-TT--HHHHTT-HHHHHHHHHHHHHHHHHHHHHHHHHHHHHHH--SHHHHHHHHHHHHHHTS-HHHHHHHHHHHHHHHHHHHHHHHHHTTSS-GGGHHHHHHHHHHHHHHHHHHHHHT-HHHHTTSTT---------TTGGGSPPSS--TTT---SHHHHHHHHHHHHHHHHHHHHHHHHHHH--SHHHHHHHHHHHHHHHHHHHHTTS-GGGTS--